Protein AF-0000000070185529 (afdb_homodimer)

Radius of gyration: 19.99 Å; Cα contacts (8 Å, |Δi|>4): 271; chains: 2; bounding box: 54×55×39 Å

Organism: NCBI:txid2841257

Structure (mmCIF, N/CA/C/O backbone):
data_AF-0000000070185529-model_v1
#
loop_
_entity.id
_entity.type
_entity.pdbx_description
1 polymer 'Putative trancriptional regulator, ArsR family'
#
loop_
_atom_site.group_PDB
_atom_site.id
_atom_site.type_symbol
_atom_site.label_atom_id
_atom_site.label_alt_id
_atom_site.label_comp_id
_atom_site.label_asym_id
_atom_site.label_entity_id
_atom_site.label_seq_id
_atom_site.pdbx_PDB_ins_code
_atom_site.Cartn_x
_atom_site.Cartn_y
_atom_site.Cartn_z
_atom_site.occupancy
_atom_site.B_iso_or_equiv
_atom_site.auth_seq_id
_atom_site.auth_comp_id
_atom_site.auth_asym_id
_atom_site.auth_atom_id
_atom_site.pdbx_PDB_model_num
ATOM 1 N N . MET A 1 1 ? -20.297 8.07 3.516 1 75 1 MET A N 1
ATOM 2 C CA . MET A 1 1 ? -19.234 7.758 2.572 1 75 1 MET A CA 1
ATOM 3 C C . MET A 1 1 ? -18.672 6.359 2.822 1 75 1 MET A C 1
ATOM 5 O O . MET A 1 1 ? -18.688 5.875 3.955 1 75 1 MET A O 1
ATOM 9 N N . ARG A 1 2 ? -18.391 5.633 1.832 1 84.94 2 ARG A N 1
ATOM 10 C CA . ARG A 1 2 ? -17.922 4.262 2.027 1 84.94 2 ARG A CA 1
ATOM 11 C C . ARG A 1 2 ? -16.516 4.238 2.604 1 84.94 2 ARG A C 1
ATOM 13 O O . ARG A 1 2 ? -15.734 5.168 2.391 1 84.94 2 ARG A O 1
ATOM 20 N N . GLU A 1 3 ? -16.266 3.287 3.309 1 91.44 3 GLU A N 1
ATOM 21 C CA . GLU A 1 3 ? -14.922 3.082 3.848 1 91.44 3 GLU A CA 1
ATOM 22 C C . GLU A 1 3 ? -13.984 2.504 2.791 1 91.44 3 GLU A C 1
ATOM 24 O O . GLU A 1 3 ? -14.391 1.648 1.998 1 91.44 3 GLU A O 1
ATOM 29 N N . PRO A 1 4 ? -12.875 3.055 2.838 1 95.12 4 PRO A N 1
ATOM 30 C CA . PRO A 1 4 ? -11.938 2.498 1.863 1 95.12 4 PRO A CA 1
ATOM 31 C C . PRO A 1 4 ? -11.664 1.014 2.09 1 95.12 4 PRO A C 1
ATOM 33 O O . PRO A 1 4 ? -11.594 0.562 3.236 1 95.12 4 PRO A O 1
ATOM 36 N N . ILE A 1 5 ? -11.555 0.277 1.011 1 96.06 5 ILE A N 1
ATOM 37 C CA . ILE A 1 5 ? -11.164 -1.126 1.069 1 96.06 5 ILE A CA 1
ATOM 38 C C . ILE A 1 5 ? -9.648 -1.229 1.249 1 96.06 5 ILE A C 1
ATOM 40 O O . ILE A 1 5 ? -8.938 -0.227 1.146 1 96.06 5 ILE A O 1
ATOM 44 N N . MET A 1 6 ? -9.172 -2.346 1.47 1 96.88 6 MET A N 1
ATOM 45 C CA . MET A 1 6 ? -7.766 -2.523 1.812 1 96.88 6 MET A CA 1
ATOM 46 C C . MET A 1 6 ? -6.867 -2.035 0.682 1 96.88 6 MET A C 1
ATOM 48 O O . MET A 1 6 ? -5.84 -1.4 0.931 1 96.88 6 MET A O 1
ATOM 52 N N . ASP A 1 7 ? -7.211 -2.316 -0.581 1 97.88 7 ASP A N 1
ATOM 53 C CA . ASP A 1 7 ? -6.422 -1.835 -1.712 1 97.88 7 ASP A CA 1
ATOM 54 C C . ASP A 1 7 ? -6.254 -0.318 -1.656 1 97.88 7 ASP A C 1
ATOM 56 O O . ASP A 1 7 ? -5.172 0.201 -1.939 1 97.88 7 ASP A O 1
ATOM 60 N N . GLU A 1 8 ? -7.293 0.323 -1.271 1 98 8 GLU A N 1
ATOM 61 C CA . GLU A 1 8 ? -7.277 1.781 -1.208 1 98 8 GLU A CA 1
ATOM 62 C C . GLU A 1 8 ? -6.438 2.273 -0.033 1 98 8 GLU A C 1
ATOM 64 O O . GLU A 1 8 ? -5.746 3.289 -0.14 1 98 8 GLU A O 1
ATOM 69 N N . CYS A 1 9 ? -6.465 1.598 1.058 1 98.31 9 CYS A N 1
ATOM 70 C CA . CYS A 1 9 ? -5.625 1.939 2.201 1 98.31 9 CYS A CA 1
ATOM 71 C C . CYS A 1 9 ? -4.148 1.835 1.844 1 98.31 9 CYS A C 1
ATOM 73 O O . CYS A 1 9 ? -3.371 2.746 2.133 1 98.31 9 CYS A O 1
ATOM 75 N N . LEU A 1 10 ? -3.871 0.727 1.209 1 98.62 10 LEU A N 1
ATOM 76 C CA . LEU A 1 10 ? -2.484 0.502 0.818 1 98.62 10 LEU A CA 1
ATOM 77 C C . LEU A 1 10 ? -2.033 1.538 -0.206 1 98.62 10 LEU A C 1
ATOM 79 O O . LEU A 1 10 ? -0.906 2.033 -0.139 1 98.62 10 LEU A O 1
ATOM 83 N N . GLN A 1 11 ? -2.9 1.913 -1.101 1 98.31 11 GLN A N 1
ATOM 84 C CA . GLN A 1 11 ? -2.592 2.939 -2.092 1 98.31 11 GLN A CA 1
ATOM 85 C C . GLN A 1 11 ? -2.307 4.281 -1.424 1 98.31 11 GLN A C 1
ATOM 87 O O . GLN A 1 11 ? -1.375 4.988 -1.813 1 98.31 11 GLN A O 1
ATOM 92 N N . LEU A 1 12 ? -3.096 4.605 -0.475 1 98.31 12 LEU A N 1
ATOM 93 C CA . LEU A 1 12 ? -2.92 5.863 0.239 1 98.31 12 LEU A CA 1
ATOM 94 C C . LEU A 1 12 ? -1.576 5.898 0.958 1 98.31 12 LEU A C 1
ATOM 96 O O . LEU A 1 12 ? -0.917 6.938 1.003 1 98.31 12 LEU A O 1
ATOM 100 N N . LEU A 1 13 ? -1.183 4.754 1.426 1 98.38 13 LEU A N 1
ATOM 101 C CA . LEU A 1 13 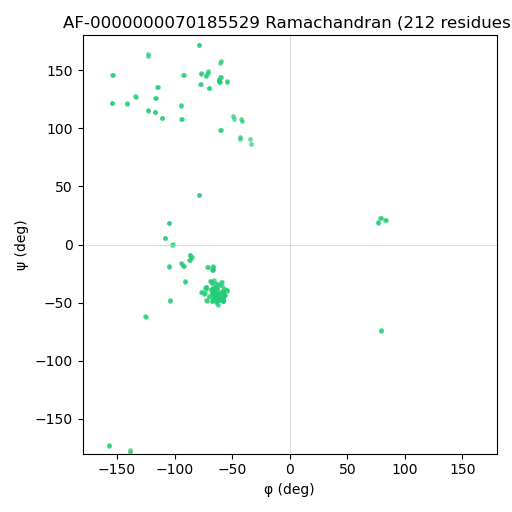? 0.017 4.688 2.254 1 98.38 13 LEU A CA 1
ATOM 102 C C . LEU A 1 13 ? 1.267 4.547 1.389 1 98.38 13 LEU A C 1
ATOM 104 O O . LEU A 1 13 ? 2.389 4.656 1.89 1 98.38 13 LEU A O 1
ATOM 108 N N . ALA A 1 14 ? 1.045 4.328 0.076 1 98.25 14 ALA A N 1
ATOM 109 C CA . ALA A 1 14 ? 2.18 4.164 -0.83 1 98.25 14 ALA A CA 1
ATOM 110 C C . ALA A 1 14 ? 2.791 5.516 -1.19 1 98.25 14 ALA A C 1
ATOM 112 O O . ALA A 1 14 ? 3.109 5.77 -2.355 1 98.25 14 ALA A O 1
ATOM 113 N N . ASP A 1 15 ? 2.916 6.352 -0.205 1 97.56 15 ASP A N 1
ATOM 114 C CA . ASP A 1 15 ? 3.521 7.68 -0.257 1 97.56 15 ASP A CA 1
ATOM 115 C C . ASP A 1 15 ? 4.047 8.094 1.114 1 97.56 15 ASP A C 1
ATOM 117 O O . ASP A 1 15 ? 3.287 8.172 2.08 1 97.56 15 ASP A O 1
ATOM 121 N N . GLY A 1 16 ? 5.309 8.367 1.125 1 95.75 16 GLY A N 1
ATOM 122 C CA . GLY A 1 16 ? 5.941 8.68 2.396 1 95.75 16 GLY A CA 1
ATOM 123 C C . GLY A 1 16 ? 5.367 9.914 3.059 1 95.75 16 GLY A C 1
ATOM 124 O O . GLY A 1 16 ? 5.188 9.945 4.277 1 95.75 16 GLY A O 1
ATOM 125 N N . ARG A 1 17 ? 5.152 10.898 2.262 1 93.69 17 ARG A N 1
ATOM 126 C CA . ARG A 1 17 ? 4.578 12.125 2.805 1 93.69 17 ARG A CA 1
ATOM 127 C C . ARG A 1 17 ? 3.18 11.875 3.357 1 93.69 17 ARG A C 1
ATOM 129 O O . ARG A 1 17 ? 2.848 12.336 4.453 1 93.69 17 ARG A O 1
ATOM 136 N N . ARG A 1 18 ? 2.408 11.172 2.684 1 97.31 18 ARG A N 1
ATOM 137 C CA . ARG A 1 18 ? 1.049 10.883 3.123 1 97.31 18 ARG A CA 1
ATOM 138 C C . ARG A 1 18 ? 1.052 10.047 4.398 1 97.31 18 ARG A C 1
ATOM 140 O O . ARG A 1 18 ? 0.193 10.227 5.266 1 97.31 18 ARG A O 1
ATOM 147 N N . ARG A 1 19 ? 1.979 9.156 4.5 1 97.31 19 ARG A N 1
ATOM 148 C CA . ARG A 1 19 ? 2.092 8.414 5.754 1 97.31 19 ARG A CA 1
ATOM 149 C C . ARG A 1 19 ? 2.307 9.359 6.93 1 97.31 19 ARG A C 1
ATOM 151 O O . ARG A 1 19 ? 1.679 9.203 7.98 1 97.31 19 ARG A O 1
ATOM 158 N N . ARG A 1 20 ? 3.164 10.305 6.734 1 96.38 20 ARG A N 1
ATOM 159 C CA . ARG A 1 20 ? 3.451 11.266 7.793 1 96.38 20 ARG A CA 1
ATOM 160 C C . ARG A 1 20 ? 2.236 12.141 8.086 1 96.38 20 ARG A C 1
ATOM 162 O O . ARG A 1 20 ? 1.962 12.461 9.242 1 96.38 20 ARG A O 1
ATOM 169 N N . VAL A 1 21 ? 1.559 12.547 7.051 1 97.56 21 VAL A N 1
ATOM 170 C CA . VAL A 1 21 ? 0.342 13.328 7.215 1 97.56 21 VAL A CA 1
ATOM 171 C C . VAL A 1 21 ? -0.671 12.555 8.055 1 97.56 21 VAL A C 1
ATOM 173 O O . VAL A 1 21 ? -1.226 13.086 9.016 1 97.56 21 VAL A O 1
ATOM 176 N N . ILE A 1 22 ? -0.885 11.312 7.711 1 98.25 22 ILE A N 1
ATOM 177 C CA . ILE A 1 22 ? -1.89 10.5 8.383 1 98.25 22 ILE A CA 1
ATOM 178 C C . ILE A 1 22 ? -1.476 10.266 9.836 1 98.25 22 ILE A C 1
ATOM 180 O O . ILE A 1 22 ? -2.309 10.336 10.742 1 98.25 22 ILE A O 1
ATOM 184 N N . ARG A 1 23 ? -0.238 10.016 10.016 1 97 23 ARG A N 1
ATOM 185 C CA . ARG A 1 23 ? 0.246 9.844 11.383 1 97 23 ARG A CA 1
ATOM 186 C C . ARG A 1 23 ? -0.01 11.094 12.219 1 97 23 ARG A C 1
ATOM 188 O O . ARG A 1 23 ? -0.452 11 13.367 1 97 23 ARG A O 1
ATOM 195 N N . SER A 1 24 ? 0.3 12.273 11.695 1 96.69 24 SER A N 1
ATOM 196 C CA . SER A 1 24 ? 0.055 13.539 12.383 1 96.69 24 SER A CA 1
ATOM 197 C C . SER A 1 24 ? -1.425 13.711 12.703 1 96.69 24 SER A C 1
ATOM 199 O O . SER A 1 24 ? -1.779 14.148 13.797 1 96.69 24 SER A O 1
ATOM 201 N N . LEU A 1 25 ? -2.279 13.367 11.766 1 97.75 25 LEU A N 1
ATOM 202 C CA . LEU A 1 25 ? -3.719 13.492 11.969 1 97.75 25 LEU A CA 1
ATOM 203 C C . LEU A 1 25 ? -4.199 12.539 13.062 1 97.75 25 LEU A C 1
ATOM 205 O O . LEU A 1 25 ? -5.074 12.898 13.852 1 97.75 25 LEU A O 1
ATOM 209 N N . GLN A 1 26 ? -3.656 11.375 13.094 1 96.38 26 GLN A N 1
ATOM 210 C CA . GLN A 1 26 ? -4.016 10.406 14.125 1 96.38 26 GLN A CA 1
ATOM 211 C C . GLN A 1 26 ? -3.738 10.961 15.516 1 96.38 26 GLN A C 1
ATOM 213 O O . GLN A 1 26 ? -4.531 10.766 16.438 1 96.38 26 GLN A O 1
ATOM 218 N N . VAL A 1 27 ? -2.662 11.617 15.633 1 94.25 27 VAL A N 1
ATOM 219 C CA . VAL A 1 27 ? -2.193 12.117 16.922 1 94.25 27 VAL A CA 1
ATOM 220 C C . VAL A 1 27 ? -3.008 13.344 17.328 1 94.25 27 VAL A C 1
ATOM 222 O O . VAL A 1 27 ? -3.463 13.445 18.469 1 94.25 27 VAL A O 1
ATOM 225 N N . GLU A 1 28 ? -3.305 14.219 16.391 1 95.38 28 GLU A N 1
ATOM 226 C CA . GLU A 1 28 ? -3.904 15.516 16.703 1 95.38 28 GLU A CA 1
ATOM 227 C C . GLU A 1 28 ? -5.426 15.438 16.672 1 95.38 28 GLU A C 1
ATOM 229 O O . GLU A 1 28 ? -6.105 16.203 17.344 1 95.38 28 GLU A O 1
ATOM 234 N N . GLY A 1 29 ? -5.984 14.602 15.82 1 95.75 29 GLY A N 1
ATOM 235 C CA . GLY A 1 29 ? -7.426 14.547 15.641 1 95.75 29 GLY A CA 1
ATOM 236 C C . GLY A 1 29 ? -7.953 15.664 14.75 1 95.75 29 GLY A C 1
ATOM 237 O O . GLY A 1 29 ? -8.258 15.438 13.578 1 95.75 29 GLY A O 1
ATOM 238 N N . GLU A 1 30 ? -7.996 16.875 15.297 1 97.12 30 GLU A N 1
ATOM 239 C CA . GLU A 1 30 ? -8.344 18.078 14.547 1 97.12 30 GLU A CA 1
ATOM 240 C C . GLU A 1 30 ? -7.152 19.031 14.453 1 97.12 30 GLU A C 1
ATOM 242 O O . GLU A 1 30 ? -6.426 19.234 15.43 1 97.12 30 GLU A O 1
ATOM 247 N N . THR A 1 31 ? -6.953 19.562 13.242 1 98.19 31 THR A N 1
ATOM 248 C CA . THR A 1 31 ? -5.812 20.438 13.023 1 98.19 31 THR A CA 1
ATOM 249 C C . THR A 1 31 ? -6.059 21.359 11.828 1 98.19 31 THR A C 1
ATOM 251 O O . THR A 1 31 ? -7.191 21.5 11.367 1 98.19 31 THR A O 1
ATOM 254 N N . THR A 1 32 ? -5.02 22.125 11.422 1 98.19 32 THR A N 1
ATOM 255 C CA . THR A 1 32 ? -5.07 22.969 10.242 1 98.19 32 THR A CA 1
ATOM 256 C C . THR A 1 32 ? -3.955 22.609 9.266 1 98.19 32 THR A C 1
ATOM 258 O O . THR A 1 32 ? -3.006 21.922 9.625 1 98.19 32 THR A O 1
ATOM 261 N N . VAL A 1 33 ? -4.09 23.062 8.055 1 98.31 33 VAL A N 1
ATOM 262 C CA . VAL A 1 33 ? -3.041 22.859 7.062 1 98.31 33 VAL A CA 1
ATOM 263 C C . VAL A 1 33 ? -1.742 23.516 7.543 1 98.31 33 VAL A C 1
ATOM 265 O O . VAL A 1 33 ? -0.658 22.953 7.352 1 98.31 33 VAL A O 1
ATOM 268 N N . GLU A 1 34 ? -1.881 24.625 8.219 1 96.81 34 GLU A N 1
ATOM 269 C CA . GLU A 1 34 ? -0.715 25.344 8.742 1 96.81 34 GLU A CA 1
ATOM 270 C C . GLU A 1 34 ? 0.023 24.484 9.781 1 96.81 34 GLU A C 1
ATOM 272 O O . GLU A 1 34 ? 1.246 24.359 9.719 1 96.81 34 GLU A O 1
ATOM 277 N N . ASP A 1 35 ? -0.754 23.984 10.688 1 96.75 35 ASP A N 1
ATOM 278 C CA . ASP A 1 35 ? -0.157 23.156 11.727 1 96.75 35 ASP A CA 1
ATOM 279 C C . ASP A 1 35 ? 0.481 21.906 11.141 1 96.75 35 ASP A C 1
ATOM 281 O O . ASP A 1 35 ? 1.562 21.484 11.562 1 96.75 35 ASP A O 1
ATOM 285 N N . LEU A 1 36 ? -0.198 21.266 10.195 1 97.12 36 LEU A N 1
ATOM 286 C CA . LEU A 1 36 ? 0.342 20.094 9.531 1 97.12 36 LEU A CA 1
ATOM 287 C C . LEU A 1 36 ? 1.636 20.422 8.797 1 97.12 36 LEU A C 1
ATOM 289 O O . LEU A 1 36 ? 2.602 19.656 8.852 1 97.12 36 LEU A O 1
ATOM 293 N N . THR A 1 37 ? 1.644 21.562 8.117 1 97.19 37 THR A N 1
ATOM 294 C CA . THR A 1 37 ? 2.83 22.016 7.391 1 97.19 37 THR A CA 1
ATOM 295 C C . THR A 1 37 ? 4.027 22.109 8.328 1 97.19 37 THR A C 1
ATOM 297 O O . THR A 1 37 ? 5.109 21.609 8.016 1 97.19 37 THR A O 1
ATOM 300 N N . MET A 1 38 ? 3.803 22.641 9.5 1 95.31 38 MET A N 1
ATOM 301 C CA . MET A 1 38 ? 4.875 22.828 10.477 1 95.31 38 MET A CA 1
ATOM 302 C C . MET A 1 38 ? 5.371 21.5 11.016 1 95.31 38 MET A C 1
ATOM 304 O O . MET A 1 38 ? 6.574 21.297 11.203 1 95.31 38 MET A O 1
ATOM 308 N N . ARG A 1 39 ? 4.496 20.656 11.211 1 94 39 ARG A N 1
ATOM 309 C CA . ARG A 1 39 ? 4.887 19.344 11.734 1 94 39 ARG A CA 1
ATOM 310 C C . ARG A 1 39 ? 5.707 18.562 10.719 1 94 39 ARG A C 1
ATOM 312 O O . ARG A 1 39 ? 6.688 17.906 11.07 1 94 39 ARG A O 1
ATOM 319 N N . LEU A 1 40 ? 5.316 18.609 9.484 1 94.38 40 LEU A N 1
ATOM 320 C CA . LEU A 1 40 ? 6.023 17.891 8.43 1 94.38 40 LEU A CA 1
ATOM 321 C C . LEU A 1 40 ? 7.398 18.516 8.18 1 94.38 40 LEU A C 1
ATOM 323 O O . LEU A 1 40 ? 8.336 17.812 7.805 1 94.38 40 LEU A O 1
ATOM 327 N N . LEU A 1 41 ? 7.48 19.844 8.398 1 93.81 41 LEU A N 1
ATOM 328 C CA . LEU A 1 41 ? 8.758 20.531 8.242 1 93.81 41 LEU A CA 1
ATOM 329 C C . LEU A 1 41 ? 9.758 20.062 9.289 1 93.81 41 LEU A C 1
ATOM 331 O O . LEU A 1 41 ? 10.961 19.969 9 1 93.81 41 LEU A O 1
ATOM 335 N N . ALA A 1 42 ? 9.242 19.688 10.453 1 87.06 42 ALA A N 1
ATOM 336 C CA . ALA A 1 42 ? 10.117 19.219 11.523 1 87.06 42 ALA A CA 1
ATOM 337 C C . ALA A 1 42 ? 10.789 17.906 11.156 1 87.06 42 ALA A C 1
ATOM 339 O O . ALA A 1 42 ? 11.898 17.609 11.602 1 87.06 42 ALA A O 1
ATOM 340 N N . ASP A 1 43 ? 10.211 17.203 10.156 1 76.88 43 ASP A N 1
ATOM 341 C CA . ASP A 1 43 ? 10.68 15.883 9.75 1 76.88 43 ASP A CA 1
ATOM 342 C C . ASP A 1 43 ? 11.367 15.945 8.391 1 76.88 43 ASP A C 1
ATOM 344 O O . ASP A 1 43 ? 11.719 14.906 7.816 1 76.88 43 ASP A O 1
ATOM 348 N N . GLY A 1 44 ? 11.531 17.156 7.879 1 74.75 44 GLY A N 1
ATOM 349 C CA . GLY A 1 44 ? 12.016 17.281 6.512 1 74.75 44 GLY A CA 1
ATOM 350 C C . GLY A 1 44 ? 13.047 18.391 6.344 1 74.75 44 GLY A C 1
ATOM 351 O O . GLY A 1 44 ? 13.555 18.922 7.328 1 74.75 44 GLY A O 1
ATOM 352 N N . PRO A 1 45 ? 13.414 18.469 5.066 1 75.69 45 PRO A N 1
ATOM 353 C CA . PRO A 1 45 ? 14.406 19.516 4.773 1 75.69 45 PRO A CA 1
ATOM 354 C C . PRO A 1 45 ? 13.914 20.906 5.129 1 75.69 45 PRO A C 1
ATOM 356 O O . PRO A 1 45 ? 12.719 21.203 5.023 1 75.69 45 PRO A O 1
ATOM 359 N N . GLU A 1 46 ? 14.914 21.703 5.305 1 79.69 46 GLU A N 1
ATOM 360 C CA . GLU A 1 46 ? 14.625 23.109 5.57 1 79.69 46 GLU A CA 1
ATOM 361 C C . GLU A 1 46 ? 14.133 23.812 4.312 1 79.69 46 GLU A C 1
ATOM 363 O O . GLU A 1 46 ? 14.375 23.359 3.195 1 79.69 46 GLU A O 1
ATOM 368 N N . ASN A 1 47 ? 13.25 24.75 4.449 1 85.88 47 ASN A N 1
ATOM 369 C CA . ASN A 1 47 ? 12.805 25.656 3.398 1 85.88 47 ASN A CA 1
ATOM 370 C C . ASN A 1 47 ? 11.805 24.984 2.461 1 85.88 47 ASN A C 1
ATOM 372 O O . ASN A 1 47 ? 11.766 25.297 1.269 1 85.88 47 ASN A O 1
ATOM 376 N N . SER A 1 48 ? 11.172 23.969 2.936 1 91.88 48 SER A N 1
ATOM 377 C CA . SER A 1 48 ? 10.18 23.297 2.107 1 91.88 48 SER A CA 1
ATOM 378 C C . SER A 1 48 ? 8.766 23.641 2.547 1 91.88 48 SER A C 1
ATOM 380 O O . SER A 1 48 ? 7.805 22.953 2.164 1 91.88 48 SER A O 1
ATOM 382 N N . ARG A 1 49 ? 8.609 24.672 3.268 1 94.94 49 ARG A N 1
ATOM 383 C CA . ARG A 1 49 ? 7.328 25 3.873 1 94.94 49 ARG A CA 1
ATOM 384 C C . ARG A 1 49 ? 6.27 25.266 2.805 1 94.94 49 ARG A C 1
ATOM 386 O O . ARG A 1 49 ? 5.176 24.688 2.859 1 94.94 49 ARG A O 1
ATOM 393 N N . GLU A 1 50 ? 6.555 26.094 1.862 1 95.81 50 GLU A N 1
ATOM 394 C CA . GLU A 1 50 ? 5.586 26.453 0.827 1 95.81 50 GLU A CA 1
ATOM 395 C C . GLU A 1 50 ? 5.188 25.234 0.005 1 95.81 50 GLU A C 1
ATOM 397 O O . GLU A 1 50 ? 4.012 25.047 -0.312 1 95.81 50 GLU A O 1
ATOM 402 N N . LYS A 1 51 ? 6.18 24.516 -0.349 1 96.56 51 LYS A N 1
ATOM 403 C CA . LYS A 1 51 ? 5.91 23.312 -1.128 1 96.56 51 LYS A CA 1
ATOM 404 C C . LYS A 1 51 ? 5.02 22.344 -0.355 1 96.56 51 LYS A C 1
ATOM 406 O O . LYS A 1 51 ? 4.031 21.844 -0.892 1 96.56 51 LYS A O 1
ATOM 411 N N . ILE A 1 52 ? 5.359 22.094 0.898 1 96.88 52 ILE A N 1
ATOM 412 C CA . ILE A 1 52 ? 4.586 21.188 1.748 1 96.88 52 ILE A CA 1
ATOM 413 C C . ILE A 1 52 ? 3.146 21.688 1.854 1 96.88 52 ILE A C 1
ATOM 415 O O . ILE A 1 52 ? 2.201 20.906 1.669 1 96.88 52 ILE A O 1
ATOM 419 N N . HIS A 1 53 ? 3.039 22.969 2.10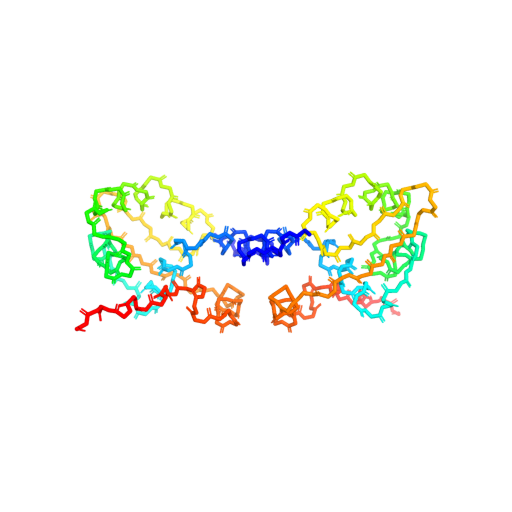7 1 97.5 53 HIS A N 1
ATOM 420 C CA . HIS A 1 53 ? 1.717 23.578 2.24 1 97.5 53 HIS A CA 1
ATOM 421 C C . HIS A 1 53 ? 0.89 23.375 0.975 1 97.5 53 HIS A C 1
ATOM 423 O O . HIS A 1 53 ? -0.269 22.953 1.046 1 97.5 53 HIS A O 1
ATOM 429 N N . THR A 1 54 ? 1.441 23.641 -0.11 1 97.88 54 THR A N 1
ATOM 430 C CA . THR A 1 54 ? 0.768 23.547 -1.4 1 97.88 54 THR A CA 1
ATOM 431 C C . THR A 1 54 ? 0.377 22.109 -1.701 1 97.88 54 THR A C 1
ATOM 433 O O . THR A 1 54 ? -0.743 21.844 -2.141 1 97.88 54 THR A O 1
ATOM 436 N N . GLU A 1 55 ? 1.264 21.156 -1.485 1 97.5 55 GLU A N 1
ATOM 437 C CA . GLU A 1 55 ? 0.967 19.75 -1.75 1 97.5 55 GLU A CA 1
ATOM 438 C C . GLU A 1 55 ? -0.132 19.234 -0.826 1 97.5 55 GLU A C 1
ATOM 440 O O . GLU A 1 55 ? -0.98 18.453 -1.242 1 97.5 55 GLU A O 1
ATOM 445 N N . LEU A 1 56 ? -0.07 19.719 0.44 1 98.12 56 LEU A N 1
ATOM 446 C CA . LEU A 1 56 ? -1.137 19.344 1.362 1 98.12 56 LEU A CA 1
ATOM 447 C C . LEU A 1 56 ? -2.496 19.797 0.829 1 98.12 56 LEU A C 1
ATOM 449 O O . LEU A 1 56 ? -3.438 19 0.78 1 98.12 56 LEU A O 1
ATOM 453 N N . HIS A 1 57 ? -2.541 21.016 0.344 1 97.31 57 HIS A N 1
ATOM 454 C CA . HIS A 1 57 ? -3.787 21.641 -0.073 1 97.31 57 HIS A CA 1
ATOM 455 C C . HIS A 1 57 ? -4.293 21.062 -1.385 1 97.31 57 HIS A C 1
ATOM 457 O O . HIS A 1 57 ? -5.492 20.812 -1.539 1 97.31 57 HIS A O 1
ATOM 463 N N . HIS A 1 58 ? -3.479 20.766 -2.256 1 96.5 58 HIS A N 1
ATOM 464 C CA . HIS A 1 58 ? -3.914 20.453 -3.611 1 96.5 58 HIS A CA 1
ATOM 465 C C . HIS A 1 58 ? -3.852 18.953 -3.877 1 96.5 58 HIS A C 1
ATOM 467 O O . HIS A 1 58 ? -4.566 18.438 -4.742 1 96.5 58 HIS A O 1
ATOM 473 N N . THR A 1 59 ? -3.107 18.234 -3.111 1 97.56 59 THR A N 1
ATOM 474 C CA . THR A 1 59 ? -2.912 16.828 -3.439 1 97.56 59 THR A CA 1
ATOM 475 C C . THR A 1 59 ? -3.303 15.938 -2.262 1 97.56 59 THR A C 1
ATOM 477 O O . THR A 1 59 ? -4.258 15.164 -2.352 1 97.56 59 THR A O 1
ATOM 480 N N . HIS A 1 60 ? -2.66 16.047 -1.146 1 98.38 60 HIS A N 1
ATOM 481 C CA . HIS A 1 60 ? -2.748 15.047 -0.094 1 98.38 60 HIS A CA 1
ATOM 482 C C . HIS A 1 60 ? -4.105 15.094 0.598 1 98.38 60 HIS A C 1
ATOM 484 O O . HIS A 1 60 ? -4.762 14.055 0.752 1 98.38 60 HIS A O 1
ATOM 490 N N . LEU A 1 61 ? -4.504 16.266 0.959 1 98.56 61 LEU A N 1
ATOM 491 C CA . LEU A 1 61 ? -5.707 16.328 1.782 1 98.56 61 LEU A CA 1
ATOM 492 C C . LEU A 1 61 ? -6.953 16.047 0.95 1 98.56 61 LEU A C 1
ATOM 494 O O . LEU A 1 61 ? -7.855 15.336 1.4 1 98.56 61 LEU A O 1
ATOM 498 N N . PRO A 1 62 ? -7.082 16.594 -0.323 1 97.81 62 PRO A N 1
ATOM 499 C CA . PRO A 1 62 ? -8.211 16.172 -1.158 1 97.81 62 PRO A CA 1
ATOM 500 C C . PRO A 1 62 ? -8.273 14.664 -1.357 1 97.81 62 PRO A C 1
ATOM 502 O O . PRO A 1 62 ? -9.359 14.078 -1.322 1 97.81 62 PRO A O 1
ATOM 505 N N . LYS A 1 63 ? -7.18 14 -1.518 1 97.75 63 LYS A N 1
ATOM 506 C CA . LYS A 1 63 ? -7.148 12.555 -1.69 1 97.75 63 LYS A CA 1
ATOM 507 C C . LYS A 1 63 ? -7.609 11.836 -0.423 1 97.75 63 LYS A C 1
ATOM 509 O O . LYS A 1 63 ? -8.414 10.906 -0.486 1 97.75 63 LYS A O 1
ATOM 514 N N . LEU A 1 64 ? -7.148 12.258 0.708 1 97.94 64 LEU A N 1
ATOM 515 C CA . LEU A 1 64 ? -7.555 11.656 1.974 1 97.94 64 LEU A CA 1
ATOM 516 C C . LEU A 1 64 ? -9.047 11.844 2.209 1 97.94 64 LEU A C 1
ATOM 518 O O . LEU A 1 64 ? -9.719 10.945 2.713 1 97.94 64 LEU A O 1
ATOM 522 N N . GLN A 1 65 ? -9.508 13 1.836 1 97.38 65 GLN A N 1
ATOM 523 C CA . GLN A 1 65 ? -10.93 13.273 1.968 1 97.38 65 GLN A CA 1
ATOM 524 C C . GLN A 1 65 ? -11.75 12.383 1.04 1 97.38 65 GLN A C 1
ATOM 526 O O . GLN A 1 65 ? -12.805 11.875 1.43 1 97.38 65 GLN A O 1
ATOM 531 N N . SER A 1 66 ? -11.289 12.156 -0.153 1 96.88 66 SER A N 1
ATOM 532 C CA . SER A 1 66 ? -12.039 11.375 -1.133 1 96.88 66 SER A CA 1
ATOM 533 C C . SER A 1 66 ? -12.164 9.922 -0.704 1 96.88 66 SER A C 1
ATOM 535 O O . SER A 1 66 ? -13.102 9.227 -1.102 1 96.88 66 SER A O 1
ATOM 537 N N . TYR A 1 67 ? -11.273 9.516 0.154 1 96.5 67 TYR A N 1
ATOM 538 C CA . TYR A 1 67 ? -11.305 8.141 0.628 1 96.5 67 TYR A CA 1
ATOM 539 C C . TYR A 1 67 ? -11.914 8.055 2.023 1 96.5 67 TYR A C 1
ATOM 541 O O . TYR A 1 67 ? -11.945 6.984 2.633 1 96.5 67 TYR A O 1
ATOM 549 N N . GLY A 1 68 ? -12.281 9.188 2.521 1 96.12 68 GLY A N 1
ATOM 550 C CA . GLY A 1 68 ? -12.977 9.211 3.799 1 96.12 68 GLY A CA 1
ATOM 551 C C . GLY A 1 68 ? -12.039 9.156 4.992 1 96.12 68 GLY A C 1
ATOM 552 O O . GLY A 1 68 ? -12.453 8.781 6.094 1 96.12 68 GLY A O 1
ATOM 553 N N . ILE A 1 69 ? -10.812 9.516 4.812 1 97.56 69 ILE A N 1
ATOM 554 C CA . ILE A 1 69 ? -9.812 9.43 5.871 1 97.56 69 ILE A CA 1
ATOM 555 C C . ILE A 1 69 ? -9.719 10.766 6.602 1 97.56 69 ILE A C 1
ATOM 557 O O . ILE A 1 69 ? -9.195 10.836 7.719 1 97.56 69 ILE A O 1
ATOM 561 N N . ALA A 1 70 ? -10.25 11.852 5.996 1 97.75 70 ALA A N 1
ATOM 562 C CA . ALA A 1 70 ? -10.242 13.172 6.609 1 97.75 70 ALA A CA 1
ATOM 563 C C . ALA A 1 70 ? -11.398 14.023 6.09 1 97.75 70 ALA A C 1
ATOM 565 O O . ALA A 1 70 ? -11.852 13.836 4.957 1 97.75 70 ALA A O 1
ATOM 566 N N . GLU A 1 71 ? -11.867 14.781 6.891 1 98.06 71 GLU A N 1
ATOM 567 C CA . GLU A 1 71 ? -12.695 15.914 6.48 1 98.06 71 GLU A CA 1
ATOM 568 C C . GLU A 1 71 ? -11.859 17.188 6.348 1 98.06 71 GLU A C 1
ATOM 570 O O . GLU A 1 71 ? -11.227 17.625 7.312 1 98.06 71 GLU A O 1
ATOM 575 N N . TYR A 1 72 ? -11.828 17.734 5.164 1 98.56 72 TYR A N 1
ATOM 576 C CA . TYR A 1 72 ? -10.977 18.875 4.84 1 98.56 72 TYR A CA 1
ATOM 577 C C . TYR A 1 72 ? -11.812 20.031 4.32 1 98.56 72 TYR A C 1
ATOM 579 O O . TYR A 1 72 ? -12.477 19.922 3.289 1 98.56 72 TYR A O 1
ATOM 587 N N . ASP A 1 73 ? -11.812 21.062 5.039 1 98.06 73 ASP A N 1
ATOM 588 C CA . ASP A 1 73 ? -12.43 22.312 4.59 1 98.06 73 ASP A CA 1
ATOM 589 C C . ASP A 1 73 ? -11.391 23.234 3.934 1 98.06 73 ASP A C 1
ATOM 591 O O . ASP A 1 73 ? -10.586 23.859 4.621 1 98.06 73 ASP A O 1
ATOM 595 N N . ARG A 1 74 ? -11.477 23.359 2.709 1 95.62 74 ARG A N 1
ATOM 596 C CA . ARG A 1 74 ? -10.484 24.094 1.938 1 95.62 74 ARG A CA 1
ATOM 597 C C . ARG A 1 74 ? -10.523 25.578 2.27 1 95.62 74 ARG A C 1
ATOM 599 O O . ARG A 1 74 ? -9.492 26.266 2.221 1 95.62 74 ARG A O 1
ATOM 606 N N . ASP A 1 75 ? -11.703 26.062 2.564 1 96.5 75 ASP A N 1
ATOM 607 C CA . ASP A 1 75 ? -11.867 27.484 2.826 1 96.5 75 ASP A CA 1
ATOM 608 C C . ASP A 1 75 ? -11.219 27.875 4.152 1 96.5 75 ASP A C 1
ATOM 610 O O . ASP A 1 75 ? -10.492 28.875 4.227 1 96.5 75 ASP A O 1
ATOM 614 N N . SER A 1 76 ? -11.453 27.078 5.184 1 96.75 76 SER A N 1
ATOM 615 C CA . SER A 1 76 ? -10.922 27.406 6.504 1 96.75 76 SER A CA 1
ATOM 616 C C . SER A 1 76 ? -9.555 26.766 6.727 1 96.75 76 SER A C 1
ATOM 618 O O . SER A 1 76 ? -8.844 27.125 7.664 1 96.75 76 SER A O 1
ATOM 620 N N . GLY A 1 77 ? -9.266 25.75 5.91 1 97.56 77 GLY A N 1
ATOM 621 C CA . GLY A 1 77 ? -8.016 25.031 6.066 1 97.56 77 GLY A CA 1
ATOM 622 C C . GLY A 1 77 ? -8.016 24.062 7.238 1 97.56 77 GLY A C 1
ATOM 623 O O . GLY A 1 77 ? -6.965 23.734 7.781 1 97.56 77 GLY A O 1
ATOM 624 N N . THR A 1 78 ? -9.156 23.719 7.688 1 98.44 78 THR A N 1
ATOM 625 C CA . THR A 1 78 ? -9.258 22.812 8.828 1 98.44 78 THR A CA 1
ATOM 626 C C . THR A 1 78 ? -9.359 21.359 8.367 1 98.44 78 THR A C 1
ATOM 628 O O . THR A 1 78 ? -9.977 21.078 7.336 1 98.44 78 THR A O 1
ATOM 631 N N . VAL A 1 79 ? -8.789 20.5 9.156 1 98.62 79 VAL A N 1
ATOM 632 C CA . VAL A 1 79 ? -8.734 19.078 8.844 1 98.62 79 VAL A CA 1
ATOM 633 C C . VAL A 1 79 ? -9.133 18.266 10.078 1 98.62 79 VAL A C 1
ATOM 635 O O . VAL A 1 79 ? -8.633 18.516 11.18 1 98.62 79 VAL A O 1
ATOM 638 N N . GLN A 1 80 ? -10.055 17.422 9.898 1 98.62 80 GLN A N 1
ATOM 639 C CA . GLN A 1 80 ? -10.461 16.5 10.953 1 98.62 80 GLN A CA 1
ATOM 640 C C . GLN A 1 80 ? -10.188 15.047 10.547 1 98.62 80 GLN A C 1
ATOM 642 O O . GLN A 1 80 ? -10.648 14.594 9.492 1 98.62 80 GLN A O 1
ATOM 647 N N . TYR A 1 81 ? -9.469 14.398 11.43 1 98.38 81 TYR A N 1
ATOM 648 C CA . TYR A 1 81 ? -9.148 13 11.148 1 98.38 81 TYR A CA 1
ATOM 649 C C . TYR A 1 81 ? -10.391 12.125 11.266 1 98.38 81 TYR A C 1
ATOM 651 O O . TYR A 1 81 ? -11.188 12.289 12.188 1 98.38 81 TYR A O 1
ATOM 659 N N . GLN A 1 82 ? -10.578 11.281 10.344 1 97.69 82 GLN A N 1
ATOM 660 C CA . GLN A 1 82 ? -11.57 10.219 10.398 1 97.69 82 GLN A CA 1
ATOM 661 C C . GLN A 1 82 ? -10.914 8.852 10.523 1 97.69 82 GLN A C 1
ATOM 663 O O . GLN A 1 82 ? -10.367 8.328 9.547 1 97.69 82 GLN A O 1
ATOM 668 N N . SER A 1 83 ? -11.055 8.289 11.688 1 95.5 83 SER A N 1
ATOM 669 C CA . SER A 1 83 ? -10.375 7.039 11.992 1 95.5 83 SER A CA 1
ATOM 670 C C . SER A 1 83 ? -10.836 5.918 11.062 1 95.5 83 SER A C 1
ATOM 672 O O . SER A 1 83 ? -12.023 5.816 10.75 1 95.5 83 SER A O 1
ATOM 674 N N . HIS A 1 84 ? -9.867 5.113 10.695 1 95 84 HIS A N 1
ATOM 675 C CA . HIS A 1 84 ? -10.102 3.936 9.867 1 95 84 HIS A CA 1
ATOM 676 C C . HIS A 1 84 ? -9.242 2.762 10.312 1 95 84 HIS A C 1
ATOM 678 O O . HIS A 1 84 ? -8.023 2.773 10.125 1 95 84 HIS A O 1
ATOM 684 N N . ASP A 1 85 ? -9.883 1.677 10.68 1 94.88 85 ASP A N 1
ATOM 685 C CA . ASP A 1 85 ? -9.195 0.569 11.336 1 94.88 85 ASP A CA 1
ATOM 686 C C . ASP A 1 85 ? -8.188 -0.086 10.383 1 94.88 85 ASP A C 1
ATOM 688 O O . ASP A 1 85 ? -7.047 -0.348 10.766 1 94.88 85 ASP A O 1
ATOM 692 N N . GLY A 1 86 ? -8.57 -0.366 9.164 1 95.38 86 GLY A N 1
ATOM 693 C CA . GLY A 1 86 ? -7.703 -1.014 8.188 1 95.38 86 GLY A CA 1
ATOM 694 C C . GLY A 1 86 ? -6.461 -0.204 7.863 1 95.38 86 GLY A C 1
ATOM 695 O O . GLY A 1 86 ? -5.355 -0.745 7.82 1 95.38 86 GLY A O 1
ATOM 696 N N . LEU A 1 87 ? -6.688 1.051 7.684 1 97.75 87 LEU A N 1
ATOM 697 C CA . LEU A 1 87 ? -5.574 1.944 7.387 1 97.75 87 LEU A CA 1
ATOM 698 C C . LEU A 1 87 ? -4.613 2.025 8.57 1 97.75 87 LEU A C 1
ATOM 700 O O . LEU A 1 87 ? -3.395 1.932 8.391 1 97.75 87 LEU A O 1
ATOM 704 N N . GLU A 1 88 ? -5.152 2.129 9.719 1 97.31 88 GLU A N 1
ATOM 705 C CA . GLU A 1 88 ? -4.328 2.248 10.922 1 97.31 88 GLU A CA 1
ATOM 706 C C . GLU A 1 88 ? -3.549 0.963 11.188 1 97.31 88 GLU A C 1
ATOM 708 O O . GLU A 1 88 ? -2.402 1.008 11.633 1 97.31 88 GLU A O 1
ATOM 713 N N . GLN A 1 89 ? -4.172 -0.1 10.93 1 96.56 89 GLN A N 1
ATOM 714 C CA . GLN A 1 89 ? -3.502 -1.384 11.109 1 96.56 89 GLN A CA 1
ATOM 715 C C . GLN A 1 89 ? -2.24 -1.468 10.25 1 96.56 89 GLN A C 1
ATOM 717 O O . GLN A 1 89 ? -1.187 -1.891 10.734 1 96.56 89 GLN A O 1
ATOM 722 N N . VAL A 1 90 ? -2.381 -1.091 9.016 1 97.75 90 VAL A N 1
ATOM 723 C CA . VAL A 1 90 ? -1.233 -1.136 8.117 1 97.75 90 VAL A CA 1
ATOM 724 C C . VAL A 1 90 ? -0.195 -0.104 8.547 1 97.75 90 VAL A C 1
ATOM 726 O O . VAL A 1 90 ? 0.981 -0.432 8.719 1 97.75 90 VAL A O 1
ATOM 729 N N . LEU A 1 91 ? -0.599 1.11 8.797 1 98.06 91 LEU A N 1
ATOM 730 C CA . LEU A 1 91 ? 0.301 2.197 9.164 1 98.06 91 LEU A CA 1
ATOM 731 C C . LEU A 1 91 ? 1.088 1.849 10.422 1 98.06 91 LEU A C 1
ATOM 733 O O . LEU A 1 91 ? 2.297 2.082 10.484 1 98.06 91 LEU A O 1
ATOM 737 N N . ASP A 1 92 ? 0.441 1.249 11.367 1 96.81 92 ASP A N 1
ATOM 738 C CA . ASP A 1 92 ? 1.056 0.926 12.656 1 96.81 92 ASP A CA 1
ATOM 739 C C . ASP A 1 92 ? 2.066 -0.21 12.508 1 96.81 92 ASP A C 1
ATOM 741 O O . ASP A 1 92 ? 2.9 -0.421 13.391 1 96.81 92 ASP A O 1
ATOM 745 N N . SER A 1 93 ? 1.936 -0.946 11.43 1 96.88 93 SER A N 1
ATOM 746 C CA . SER A 1 93 ? 2.838 -2.076 11.234 1 96.88 93 SER A CA 1
ATOM 747 C C . SER A 1 93 ? 4.125 -1.642 10.547 1 96.88 93 SE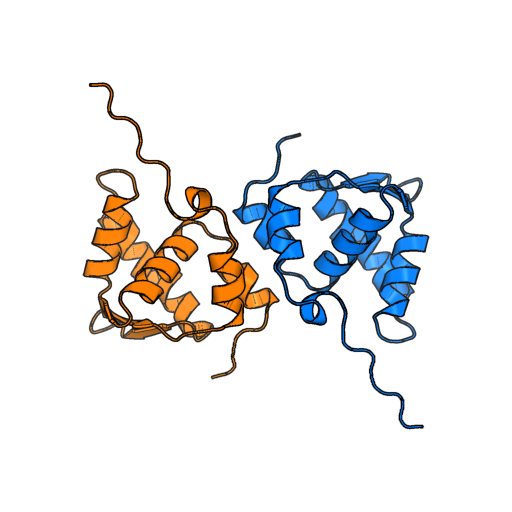R A C 1
ATOM 749 O O . SER A 1 93 ? 5.102 -2.393 10.508 1 96.88 93 SER A O 1
ATOM 751 N N . LEU A 1 94 ? 4.156 -0.477 10 1 97.56 94 LEU A N 1
ATOM 752 C CA . LEU A 1 94 ? 5.309 -0.013 9.234 1 97.56 94 LEU A CA 1
ATOM 753 C C . LEU A 1 94 ? 6.441 0.414 10.164 1 97.56 94 LEU A C 1
ATOM 755 O O . LEU A 1 94 ? 6.195 0.929 11.258 1 97.56 94 LEU A O 1
ATOM 759 N N . PRO A 1 95 ? 7.652 0.203 9.695 1 95.5 95 PRO A N 1
ATOM 760 C CA . PRO A 1 95 ? 8.781 0.698 10.484 1 95.5 95 PRO A CA 1
ATOM 761 C C . PRO A 1 95 ? 8.75 2.213 10.672 1 95.5 95 PRO A C 1
ATOM 763 O O . PRO A 1 95 ? 8.398 2.947 9.75 1 95.5 95 PRO A O 1
ATOM 766 N N . GLU A 1 96 ? 9.164 2.633 11.805 1 93.25 96 GLU A N 1
ATOM 767 C CA . GLU A 1 96 ? 9.148 4.051 12.141 1 93.25 96 GLU A CA 1
ATOM 768 C C . GLU A 1 96 ? 9.977 4.867 11.156 1 93.25 96 GLU A C 1
ATOM 770 O O . GLU A 1 96 ? 9.609 5.992 10.812 1 93.25 96 GLU A O 1
ATOM 775 N N . GLN A 1 97 ? 11.023 4.281 10.641 1 92.94 97 GLN A N 1
ATOM 776 C CA . GLN A 1 97 ? 11.93 4.98 9.742 1 92.94 97 GLN A CA 1
ATOM 777 C C . GLN A 1 97 ? 11.25 5.316 8.422 1 92.94 97 GLN A C 1
ATOM 779 O O . GLN A 1 97 ? 11.727 6.168 7.668 1 92.94 97 GLN A O 1
ATOM 784 N N . THR A 1 98 ? 10.125 4.504 8.172 1 94.56 98 THR A N 1
ATOM 785 C CA . THR A 1 98 ? 9.422 4.75 6.918 1 94.56 98 THR A CA 1
ATOM 786 C C . THR A 1 98 ? 8.398 5.871 7.082 1 94.56 98 THR A C 1
ATOM 788 O O . THR A 1 98 ? 7.836 6.355 6.102 1 94.56 98 THR A O 1
ATOM 791 N N . ILE A 1 99 ? 8.164 6.238 8.281 1 93.69 99 ILE A N 1
ATOM 792 C CA . ILE A 1 99 ? 7.207 7.289 8.594 1 93.69 99 ILE A CA 1
ATOM 793 C C . ILE A 1 99 ? 7.945 8.578 8.945 1 93.69 99 ILE A 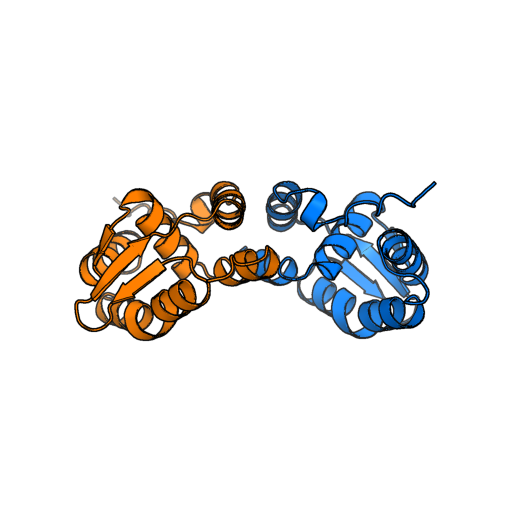C 1
ATOM 795 O O . ILE A 1 99 ? 7.648 9.641 8.398 1 93.69 99 ILE A O 1
ATOM 799 N N . VAL A 1 100 ? 8.898 8.406 9.805 1 87.25 100 VAL A N 1
ATOM 800 C CA . VAL A 1 100 ? 9.688 9.539 10.258 1 87.25 100 VAL A CA 1
ATOM 801 C C . VAL A 1 100 ? 11.148 9.352 9.844 1 87.25 100 VAL A C 1
ATOM 803 O O . VAL A 1 100 ? 11.82 8.445 10.328 1 87.25 100 VAL A O 1
ATOM 806 N N . PRO A 1 101 ? 11.594 10.18 8.992 1 79.88 101 PRO A N 1
ATOM 807 C CA . PRO A 1 101 ? 13.008 10.039 8.625 1 79.88 101 PRO A CA 1
ATOM 808 C C . PRO A 1 101 ? 13.953 10.211 9.812 1 79.88 101 PRO A C 1
ATOM 810 O O . PRO A 1 101 ? 13.648 10.977 10.734 1 79.88 101 PRO A O 1
ATOM 813 N N . PRO A 1 102 ? 14.953 9.312 9.734 1 75.06 102 PRO A N 1
ATOM 814 C CA . PRO A 1 102 ? 15.883 9.406 10.867 1 75.06 102 PRO A CA 1
ATOM 815 C C . PRO A 1 102 ? 16.453 10.812 11.055 1 75.06 102 PRO A C 1
ATOM 817 O O . PRO A 1 102 ? 16.594 11.555 10.086 1 75.06 102 PRO A O 1
ATOM 820 N N . ALA A 1 103 ? 16.531 11.164 12.367 1 71 103 ALA A N 1
ATOM 821 C CA . ALA A 1 103 ? 17.094 12.469 12.688 1 71 103 ALA A CA 1
ATOM 822 C C . ALA A 1 103 ? 18.531 12.578 12.164 1 71 103 ALA A C 1
ATOM 824 O O . ALA A 1 103 ? 19.281 11.602 12.164 1 71 103 ALA A O 1
ATOM 825 N N . THR A 1 104 ? 18.797 13.141 11.117 1 61.53 104 THR A N 1
ATOM 826 C CA . THR A 1 104 ? 20.172 13.336 10.68 1 61.53 104 THR A CA 1
ATOM 827 C C . THR A 1 104 ? 21.062 13.766 11.852 1 61.53 104 THR A C 1
ATOM 829 O O . THR A 1 104 ? 20.688 14.641 12.625 1 61.53 104 THR A O 1
ATOM 832 N N . ALA A 1 105 ? 21.969 12.875 12.375 1 57.41 105 ALA A N 1
ATOM 833 C CA . ALA A 1 105 ? 22.984 13.258 13.344 1 57.41 105 ALA A CA 1
ATOM 834 C C . ALA A 1 105 ? 23.641 14.578 12.953 1 57.41 105 ALA A C 1
ATOM 836 O O . ALA A 1 105 ? 24.172 14.719 11.852 1 57.41 105 ALA A O 1
ATOM 837 N N . GLY A 1 106 ? 23.219 15.656 13.336 1 41.28 106 GLY A N 1
ATOM 838 C CA . GLY A 1 106 ? 24.047 16.844 13.203 1 41.28 106 GLY A CA 1
ATOM 839 C C . GLY A 1 106 ? 25.453 16.641 13.727 1 41.28 106 GLY A C 1
ATOM 840 O O . GLY A 1 106 ? 25.672 15.969 14.734 1 41.28 106 GLY A O 1
ATOM 841 N N . ASN A 1 107 ? 26.531 16.609 12.766 1 42.59 107 ASN A N 1
ATOM 842 C CA . ASN A 1 107 ? 27.922 16.812 13.156 1 42.59 107 ASN A CA 1
ATOM 843 C C . ASN A 1 107 ? 28.047 17.812 14.297 1 42.59 107 ASN A C 1
ATOM 845 O O . ASN A 1 107 ? 27.641 18.984 14.148 1 42.59 107 ASN A O 1
ATOM 849 N N . LYS A 1 108 ? 28.031 17.484 15.57 1 31.77 108 LYS A N 1
ATOM 850 C CA . LYS A 1 108 ? 28.703 18.297 16.578 1 31.77 108 LYS A CA 1
ATOM 851 C C . LYS A 1 108 ? 30.188 18.453 16.266 1 31.77 108 LYS A C 1
ATOM 853 O O . LYS A 1 108 ? 30.844 17.484 15.891 1 31.77 108 LYS A O 1
ATOM 858 N N . MET B 1 1 ? 20.078 -6.09 -8.453 1 74.88 1 MET B N 1
ATOM 859 C CA . MET B 1 1 ? 18.859 -5.285 -8.586 1 74.88 1 MET B CA 1
ATOM 860 C C . MET B 1 1 ? 18.516 -4.613 -7.266 1 74.88 1 MET B C 1
ATOM 862 O O . MET B 1 1 ? 18.812 -5.141 -6.195 1 74.88 1 MET B O 1
ATOM 866 N N . ARG B 1 2 ? 18.094 -3.416 -7.281 1 85.38 2 ARG B N 1
ATOM 867 C CA . ARG B 1 2 ? 17.812 -2.707 -6.035 1 85.38 2 ARG B CA 1
ATOM 868 C C . ARG B 1 2 ? 16.562 -3.268 -5.352 1 85.38 2 ARG B C 1
ATOM 870 O O . ARG B 1 2 ? 15.672 -3.795 -6.012 1 85.38 2 ARG B O 1
ATOM 877 N N . GLU B 1 3 ? 16.578 -3.219 -4.148 1 91.69 3 GLU B N 1
ATOM 878 C CA . GLU B 1 3 ? 15.422 -3.629 -3.367 1 91.69 3 GLU B CA 1
ATOM 879 C C . GLU B 1 3 ? 14.336 -2.553 -3.385 1 91.69 3 GLU B C 1
ATOM 881 O O . GLU B 1 3 ? 14.641 -1.359 -3.311 1 91.69 3 GLU B O 1
ATOM 886 N N . PRO B 1 4 ? 13.227 -3.072 -3.523 1 95.44 4 PRO B N 1
ATOM 887 C CA . PRO B 1 4 ? 12.156 -2.072 -3.508 1 95.44 4 PRO B CA 1
ATOM 888 C C . PRO B 1 4 ? 12.086 -1.304 -2.191 1 95.44 4 PRO B C 1
ATOM 890 O O . PRO B 1 4 ? 12.32 -1.878 -1.124 1 95.44 4 PRO B O 1
ATOM 893 N N . ILE B 1 5 ? 11.812 -0.025 -2.281 1 96.19 5 ILE B N 1
ATOM 894 C CA . ILE B 1 5 ? 11.578 0.806 -1.105 1 96.19 5 ILE B CA 1
ATOM 895 C C . ILE B 1 5 ? 10.156 0.585 -0.592 1 96.19 5 ILE B C 1
ATOM 897 O O . ILE B 1 5 ? 9.344 -0.063 -1.255 1 96.19 5 ILE B O 1
ATOM 901 N N . MET B 1 6 ? 9.859 1.096 0.493 1 96.94 6 MET B N 1
ATOM 902 C CA . MET B 1 6 ? 8.586 0.812 1.147 1 96.94 6 MET B CA 1
ATOM 903 C C . MET B 1 6 ? 7.418 1.249 0.272 1 96.94 6 MET B C 1
ATOM 905 O O . MET B 1 6 ? 6.414 0.541 0.171 1 96.94 6 MET B O 1
ATOM 909 N N . ASP B 1 7 ? 7.5 2.418 -0.372 1 97.88 7 ASP B N 1
ATOM 910 C CA . ASP B 1 7 ? 6.438 2.873 -1.266 1 97.88 7 ASP B CA 1
ATOM 911 C C . ASP B 1 7 ? 6.137 1.826 -2.336 1 97.88 7 ASP B C 1
ATOM 913 O O . ASP B 1 7 ? 4.973 1.586 -2.664 1 97.88 7 ASP B O 1
ATOM 917 N N . GLU B 1 8 ? 7.168 1.231 -2.811 1 98.06 8 GLU B N 1
ATOM 918 C CA . GLU B 1 8 ? 7.02 0.233 -3.867 1 98.06 8 GLU B CA 1
ATOM 919 C C . GLU B 1 8 ? 6.414 -1.058 -3.324 1 98.06 8 GLU B C 1
ATOM 921 O O . GLU B 1 8 ? 5.613 -1.707 -4.004 1 98.06 8 GLU B O 1
ATOM 926 N N . CYS B 1 9 ? 6.742 -1.437 -2.143 1 98.38 9 CYS B N 1
ATOM 927 C CA . CYS B 1 9 ? 6.145 -2.605 -1.509 1 98.38 9 CYS B CA 1
ATOM 928 C C . CYS B 1 9 ? 4.645 -2.42 -1.328 1 98.38 9 CYS B C 1
ATOM 930 O O . CYS B 1 9 ? 3.857 -3.307 -1.667 1 98.38 9 CYS B O 1
ATOM 932 N N . LEU B 1 10 ? 4.352 -1.248 -0.821 1 98.69 10 LEU B N 1
ATOM 933 C CA . LEU B 1 10 ? 2.943 -0.95 -0.593 1 98.69 10 LEU B CA 1
ATOM 934 C C . LEU B 1 10 ? 2.178 -0.901 -1.911 1 98.69 10 LEU B C 1
ATOM 936 O O . LEU B 1 10 ? 1.049 -1.389 -1.998 1 98.69 10 LEU B O 1
ATOM 940 N N . GLN B 1 11 ? 2.787 -0.39 -2.945 1 98.31 11 GLN B N 1
ATOM 941 C CA . GLN B 1 11 ? 2.168 -0.344 -4.266 1 98.31 11 GLN B CA 1
ATOM 942 C C . GLN B 1 11 ? 1.903 -1.75 -4.797 1 98.31 11 GLN B C 1
ATOM 944 O O . GLN B 1 11 ? 0.845 -2.012 -5.371 1 98.31 11 GLN B O 1
ATOM 949 N N . LEU B 1 12 ? 2.838 -2.588 -4.617 1 98.38 12 LEU B N 1
ATOM 950 C CA . LEU B 1 12 ? 2.695 -3.963 -5.086 1 98.38 12 LEU B CA 1
ATOM 951 C C . LEU B 1 12 ? 1.547 -4.664 -4.367 1 98.38 12 LEU B C 1
ATOM 953 O O . LEU B 1 12 ? 0.814 -5.445 -4.977 1 98.38 12 LEU B O 1
ATOM 957 N N . LEU B 1 13 ? 1.38 -4.309 -3.131 1 98.38 13 LEU B N 1
ATOM 958 C CA . LEU B 1 13 ? 0.401 -5.008 -2.303 1 98.38 13 LEU B CA 1
ATOM 959 C C . LEU B 1 13 ? -0.985 -4.391 -2.465 1 98.38 13 LEU B C 1
ATOM 961 O O . LEU B 1 13 ? -1.976 -4.949 -1.987 1 98.38 13 LEU B O 1
ATOM 965 N N . ALA B 1 14 ? -1.024 -3.238 -3.158 1 98.25 14 ALA B N 1
ATOM 966 C CA . ALA B 1 14 ? -2.307 -2.564 -3.35 1 98.25 14 ALA B CA 1
ATOM 967 C C . ALA B 1 14 ? -3.117 -3.232 -4.457 1 98.25 14 ALA B C 1
ATOM 969 O O . ALA B 1 14 ? -3.703 -2.551 -5.301 1 98.25 14 ALA B O 1
ATOM 970 N N . ASP B 1 15 ? -3.105 -4.535 -4.449 1 97.69 15 ASP B N 1
ATOM 971 C CA . ASP B 1 15 ? -3.844 -5.422 -5.348 1 97.69 15 ASP B CA 1
ATOM 972 C C . ASP B 1 15 ? -4.102 -6.773 -4.691 1 97.69 15 ASP B C 1
ATOM 974 O O . ASP B 1 15 ? -3.16 -7.477 -4.312 1 97.69 15 ASP B O 1
ATOM 978 N N . GLY B 1 16 ? -5.355 -7.094 -4.602 1 95.81 16 GLY B N 1
ATOM 979 C CA . GLY B 1 16 ? -5.734 -8.312 -3.908 1 95.81 16 GLY B CA 1
ATOM 980 C C . GLY B 1 16 ? -5.156 -9.562 -4.547 1 95.81 16 GLY B C 1
ATOM 981 O O . GLY B 1 16 ? -4.719 -10.477 -3.848 1 95.81 16 GLY B O 1
ATOM 982 N N . ARG B 1 17 ? -5.219 -9.594 -5.832 1 93.81 17 ARG B N 1
ATOM 983 C CA . ARG B 1 17 ? -4.668 -10.75 -6.535 1 93.81 17 ARG B CA 1
ATOM 984 C C . ARG B 1 17 ? -3.164 -10.859 -6.309 1 93.81 17 ARG B C 1
ATOM 986 O O . ARG B 1 17 ? -2.65 -11.945 -6.043 1 93.81 17 ARG B O 1
ATOM 993 N N . ARG B 1 18 ? -2.496 -9.812 -6.379 1 97.38 18 ARG B N 1
ATOM 994 C CA . ARG B 1 18 ? -1.05 -9.82 -6.184 1 97.38 18 ARG B CA 1
ATOM 995 C C . ARG B 1 18 ? -0.689 -10.234 -4.762 1 97.38 18 ARG B C 1
ATOM 997 O O . ARG B 1 18 ? 0.316 -10.914 -4.543 1 97.38 18 ARG B O 1
ATOM 1004 N N . ARG B 1 19 ? -1.473 -9.805 -3.826 1 97.44 19 ARG B N 1
ATOM 1005 C CA . ARG B 1 19 ? -1.231 -10.273 -2.465 1 97.44 19 ARG B CA 1
ATOM 1006 C C . ARG B 1 19 ? -1.278 -11.797 -2.395 1 97.44 19 ARG B C 1
ATOM 1008 O O . ARG B 1 19 ? -0.427 -12.422 -1.757 1 97.44 19 ARG B O 1
ATOM 1015 N N . ARG B 1 20 ? -2.25 -12.359 -3.039 1 96.56 20 ARG B N 1
ATOM 1016 C CA . ARG B 1 20 ? -2.391 -13.805 -3.033 1 96.56 20 ARG B CA 1
ATOM 1017 C C . ARG B 1 20 ? -1.232 -14.477 -3.77 1 96.56 20 ARG B C 1
ATOM 1019 O O . ARG B 1 20 ? -0.743 -15.523 -3.348 1 96.56 20 ARG B O 1
ATOM 1026 N N . VAL B 1 21 ? -0.836 -13.898 -4.875 1 97.69 21 VAL B N 1
ATOM 1027 C CA . VAL B 1 21 ? 0.302 -14.414 -5.629 1 97.69 21 VAL B CA 1
ATOM 1028 C C . VAL B 1 21 ? 1.547 -14.422 -4.746 1 97.69 21 VAL B C 1
ATOM 1030 O O . VAL B 1 21 ? 2.246 -15.438 -4.66 1 97.69 21 VAL B O 1
ATOM 1033 N N . ILE B 1 22 ? 1.802 -13.344 -4.07 1 98.31 22 ILE B N 1
ATOM 1034 C CA . ILE B 1 22 ? 3.006 -13.211 -3.258 1 98.31 22 ILE B CA 1
ATOM 1035 C C . ILE B 1 22 ? 2.947 -14.188 -2.088 1 98.31 22 ILE B C 1
ATOM 1037 O O . ILE B 1 22 ? 3.949 -14.828 -1.751 1 98.31 22 ILE B O 1
ATOM 1041 N N . ARG B 1 23 ? 1.812 -14.281 -1.517 1 97.12 23 ARG B N 1
ATOM 1042 C CA . ARG B 1 23 ? 1.661 -15.242 -0.429 1 97.12 23 ARG B CA 1
ATOM 1043 C C . ARG B 1 23 ? 1.969 -16.656 -0.905 1 97.12 23 ARG B C 1
ATOM 1045 O O . ARG B 1 23 ? 2.662 -17.422 -0.218 1 97.12 23 ARG B O 1
ATOM 1052 N N . SER B 1 24 ? 1.439 -17.078 -2.043 1 96.75 24 SER B N 1
ATOM 1053 C CA . SER B 1 24 ? 1.704 -18.391 -2.615 1 96.75 24 SER B CA 1
ATOM 1054 C C . SER B 1 24 ? 3.193 -18.594 -2.871 1 96.75 24 SER B C 1
ATOM 1056 O O . SER B 1 24 ? 3.738 -19.656 -2.584 1 96.75 24 SER B O 1
ATOM 1058 N N . LEU B 1 25 ? 3.844 -17.578 -3.389 1 97.88 25 LEU B N 1
ATOM 1059 C CA . LEU B 1 25 ? 5.273 -17.656 -3.668 1 97.88 25 LEU B CA 1
ATOM 1060 C C . LEU B 1 25 ? 6.074 -17.797 -2.379 1 97.88 25 LEU B C 1
ATOM 1062 O O . LEU B 1 25 ? 7.059 -18.547 -2.338 1 97.88 25 LEU B O 1
ATOM 1066 N N . GLN B 1 26 ? 5.672 -17.109 -1.362 1 96.56 26 GLN B N 1
ATOM 1067 C CA . GLN B 1 26 ? 6.344 -17.219 -0.071 1 96.56 26 GLN B CA 1
ATOM 1068 C C . GLN B 1 26 ? 6.324 -18.656 0.448 1 96.56 26 GLN B C 1
ATOM 1070 O O . GLN B 1 26 ? 7.32 -19.125 0.999 1 96.56 26 GLN B O 1
ATOM 1075 N N . VAL B 1 27 ? 5.25 -19.281 0.251 1 94.38 27 VAL B N 1
ATOM 1076 C CA . VAL B 1 27 ? 5.035 -20.625 0.785 1 94.38 27 VAL B CA 1
ATOM 1077 C C . VAL B 1 27 ? 5.789 -21.641 -0.061 1 94.38 27 VAL B C 1
ATOM 1079 O O . VAL B 1 27 ? 6.469 -22.516 0.475 1 94.38 27 VAL B O 1
ATOM 1082 N N . GLU B 1 28 ? 5.777 -21.484 -1.364 1 95.62 28 GLU B N 1
ATOM 1083 C CA . GLU B 1 28 ? 6.289 -22.5 -2.275 1 95.62 28 GLU B CA 1
ATOM 1084 C C . GLU B 1 28 ? 7.77 -22.281 -2.578 1 95.62 28 GLU B C 1
ATOM 1086 O O . GLU B 1 28 ? 8.5 -23.219 -2.875 1 95.62 28 GLU B O 1
ATOM 1091 N N . GLY B 1 29 ? 8.211 -21.031 -2.588 1 96.12 29 GLY B N 1
ATOM 1092 C CA . GLY B 1 29 ? 9.57 -20.734 -2.982 1 96.12 29 GLY B CA 1
ATOM 1093 C C . GLY B 1 29 ? 9.781 -20.734 -4.484 1 96.12 29 GLY B C 1
ATOM 1094 O O . GLY B 1 29 ? 9.859 -19.672 -5.113 1 96.12 29 GLY B O 1
ATOM 1095 N N . GLU B 1 30 ? 9.797 -21.922 -5.062 1 97.38 30 GLU B N 1
ATOM 1096 C CA . GLU B 1 30 ? 9.844 -22.125 -6.508 1 97.38 30 GLU B CA 1
ATOM 1097 C C . GLU B 1 30 ? 8.57 -22.797 -7.023 1 97.38 30 GLU B C 1
ATOM 1099 O O . GLU B 1 30 ? 8.062 -23.734 -6.406 1 97.38 30 GLU B O 1
ATOM 1104 N N . THR B 1 31 ? 8.062 -22.25 -8.148 1 98.25 31 THR B N 1
ATOM 1105 C CA . THR B 1 31 ? 6.816 -22.781 -8.695 1 98.25 31 THR B CA 1
ATOM 1106 C C . THR B 1 31 ? 6.695 -22.469 -10.18 1 98.25 31 THR B C 1
ATOM 1108 O O . THR B 1 31 ? 7.68 -22.094 -10.82 1 98.25 31 THR B O 1
ATOM 1111 N N . THR B 1 32 ? 5.523 -22.766 -10.773 1 98.25 32 THR B N 1
ATOM 1112 C CA . THR B 1 32 ? 5.227 -22.438 -12.164 1 98.25 32 THR B CA 1
ATOM 1113 C C . THR B 1 32 ? 3.969 -21.578 -12.258 1 98.25 32 THR B C 1
ATOM 1115 O O . THR B 1 32 ? 3.195 -21.5 -11.297 1 98.25 32 THR B O 1
ATOM 1118 N N . VAL B 1 33 ? 3.803 -20.938 -13.375 1 98.38 33 VAL B N 1
ATOM 1119 C CA . VAL B 1 33 ? 2.588 -20.172 -13.617 1 98.38 33 VAL B CA 1
ATOM 1120 C C . VAL B 1 33 ? 1.367 -21.094 -13.516 1 98.38 33 VAL B C 1
ATOM 1122 O O . VAL B 1 33 ? 0.329 -20.688 -12.984 1 98.38 33 VAL B O 1
ATOM 1125 N N . GLU B 1 34 ? 1.538 -22.312 -13.961 1 96.88 34 GLU B N 1
ATOM 1126 C CA . GLU B 1 34 ? 0.449 -23.281 -13.906 1 96.88 34 GLU B CA 1
ATOM 1127 C C . GLU B 1 34 ? 0.045 -23.578 -12.469 1 96.88 34 GLU B C 1
ATOM 1129 O O . GLU B 1 34 ? -1.143 -23.562 -12.141 1 96.88 34 GLU B O 1
ATOM 1134 N N . ASP B 1 35 ? 1.042 -23.844 -11.688 1 96.88 35 ASP B N 1
ATOM 1135 C CA . ASP B 1 35 ? 0.774 -24.156 -10.281 1 96.88 35 ASP B CA 1
ATOM 1136 C C . ASP B 1 35 ? 0.153 -22.953 -9.57 1 96.88 35 ASP B C 1
ATOM 1138 O O . ASP B 1 35 ? -0.759 -23.109 -8.758 1 96.88 35 ASP B O 1
ATOM 1142 N N . LEU B 1 36 ? 0.664 -21.766 -9.852 1 97.19 36 LEU B N 1
ATOM 1143 C CA . LEU B 1 36 ? 0.112 -20.547 -9.266 1 97.19 36 LEU B CA 1
ATOM 1144 C C . LEU B 1 36 ? -1.339 -20.344 -9.688 1 97.19 36 LEU B C 1
ATOM 1146 O O . LEU B 1 36 ? -2.186 -19.984 -8.867 1 97.19 36 LEU B O 1
ATOM 1150 N N . THR B 1 37 ? -1.6 -20.594 -10.945 1 97.25 37 THR B N 1
ATOM 1151 C CA . THR B 1 37 ? -2.955 -20.469 -11.469 1 97.25 37 THR B CA 1
ATOM 1152 C C . THR B 1 37 ? -3.922 -21.359 -10.695 1 97.25 37 THR B C 1
ATOM 1154 O O . THR B 1 37 ? -4.988 -20.906 -10.273 1 97.25 37 THR B O 1
ATOM 1157 N N . MET B 1 38 ? -3.502 -22.562 -10.422 1 95.44 38 MET B N 1
ATOM 1158 C CA . MET B 1 38 ? -4.348 -23.516 -9.727 1 95.44 38 MET B CA 1
ATOM 1159 C C . MET B 1 38 ? -4.578 -23.109 -8.281 1 95.44 38 MET B C 1
ATOM 1161 O O . MET B 1 38 ? -5.684 -23.234 -7.758 1 95.44 38 MET B O 1
ATOM 1165 N N . ARG B 1 39 ? -3.598 -22.609 -7.711 1 94.12 39 ARG B N 1
ATOM 1166 C CA . ARG B 1 39 ? -3.73 -22.188 -6.32 1 94.12 39 ARG B CA 1
ATOM 1167 C C . ARG B 1 39 ? -4.676 -21 -6.195 1 94.12 39 ARG B C 1
ATOM 1169 O O . ARG B 1 39 ? -5.484 -20.938 -5.266 1 94.12 39 ARG B O 1
ATOM 1176 N N . LEU B 1 40 ? -4.57 -20.062 -7.09 1 94.44 40 LEU B N 1
ATOM 1177 C CA . LEU B 1 40 ? -5.422 -18.875 -7.059 1 94.44 40 LEU B CA 1
ATOM 1178 C C . LEU B 1 40 ? -6.871 -19.234 -7.375 1 94.44 40 LEU B C 1
ATOM 1180 O O . LEU B 1 40 ? -7.797 -18.594 -6.875 1 94.44 40 LEU B O 1
ATOM 1184 N N . LEU B 1 41 ? -7.027 -20.281 -8.219 1 93.94 41 LEU B N 1
ATOM 1185 C CA . LEU B 1 41 ? -8.367 -20.766 -8.555 1 93.94 41 LEU B CA 1
ATOM 1186 C C . LEU B 1 41 ? -9.062 -21.344 -7.332 1 93.94 41 LEU B C 1
ATOM 1188 O O . LEU B 1 41 ? -10.273 -21.188 -7.172 1 93.94 41 LEU B O 1
ATOM 1192 N N . ALA B 1 42 ? -8.281 -21.938 -6.457 1 87.38 42 ALA B N 1
ATOM 1193 C CA . ALA B 1 42 ? -8.844 -22.531 -5.246 1 87.38 42 ALA B CA 1
ATOM 1194 C C . ALA B 1 42 ? -9.422 -21.469 -4.32 1 87.38 42 ALA B C 1
ATOM 1196 O O . ALA B 1 42 ? -10.375 -21.734 -3.586 1 87.38 42 ALA B O 1
ATOM 1197 N N . ASP B 1 43 ? -8.984 -20.203 -4.523 1 77.5 43 ASP B N 1
ATOM 1198 C CA . ASP B 1 43 ? -9.375 -19.094 -3.666 1 77.5 43 ASP B CA 1
ATOM 1199 C C . ASP B 1 43 ? -10.344 -18.156 -4.387 1 77.5 43 ASP B C 1
ATOM 1201 O O . ASP B 1 43 ? -10.68 -17.094 -3.875 1 77.5 43 ASP B O 1
ATOM 1205 N N . GLY B 1 44 ? -10.742 -18.578 -5.586 1 75.38 44 GLY B N 1
ATOM 1206 C CA . GLY B 1 44 ? -11.531 -17.672 -6.398 1 75.38 44 GLY B CA 1
ATOM 1207 C C . GLY B 1 44 ? -12.672 -18.344 -7.125 1 75.38 44 GLY B C 1
ATOM 1208 O O . GLY B 1 44 ? -13.008 -19.5 -6.828 1 75.38 44 GLY B O 1
ATOM 1209 N N . PRO B 1 45 ? -13.305 -17.484 -7.906 1 76.06 45 PRO B N 1
ATOM 1210 C CA . PRO B 1 45 ? -14.445 -18.016 -8.656 1 76.06 45 PRO B CA 1
ATOM 1211 C C . PRO B 1 45 ? -14.039 -19.141 -9.609 1 76.06 45 PRO B C 1
ATOM 1213 O O . PRO B 1 45 ? -12.938 -19.141 -10.156 1 76.06 45 PRO B O 1
ATOM 1216 N N . GLU B 1 46 ? -15.07 -19.891 -9.859 1 80.19 46 GLU B N 1
ATOM 1217 C CA . GLU B 1 46 ? -14.883 -20.969 -10.82 1 80.19 46 GLU B CA 1
ATOM 1218 C C . GLU B 1 46 ? -14.766 -20.438 -12.242 1 80.19 46 GLU B C 1
ATOM 1220 O O . GLU B 1 46 ? -15.203 -19.312 -12.531 1 80.19 46 GLU B O 1
ATOM 1225 N N . ASN B 1 47 ? -13.969 -21.062 -13.062 1 86.25 47 ASN B N 1
ATOM 1226 C CA . ASN B 1 47 ? -13.875 -20.828 -14.5 1 86.25 47 ASN B CA 1
ATOM 1227 C C . ASN B 1 47 ? -13.039 -19.578 -14.805 1 86.25 47 ASN B C 1
ATOM 1229 O O . ASN B 1 47 ? -13.305 -18.875 -15.766 1 86.25 47 ASN B O 1
ATOM 1233 N N . SER B 1 48 ? -12.211 -19.219 -13.898 1 92.12 48 SER B N 1
ATOM 1234 C CA . SER B 1 48 ? -11.359 -18.062 -14.125 1 92.12 48 SER B CA 1
ATOM 1235 C C . SER B 1 48 ? -9.922 -18.469 -14.43 1 92.12 48 SER B C 1
ATOM 1237 O O . SER B 1 48 ? -9.008 -17.656 -14.375 1 92.12 48 SER B O 1
ATOM 1239 N N . ARG B 1 49 ? -9.719 -19.672 -14.797 1 95.12 49 ARG B N 1
ATOM 1240 C CA . ARG B 1 49 ? -8.375 -20.234 -14.961 1 95.12 49 ARG B CA 1
ATOM 1241 C C . ARG B 1 49 ? -7.613 -19.484 -16.047 1 95.12 49 ARG B C 1
ATOM 1243 O O . ARG B 1 49 ? -6.48 -19.047 -15.828 1 95.12 49 ARG B O 1
ATOM 1250 N N . GLU B 1 50 ?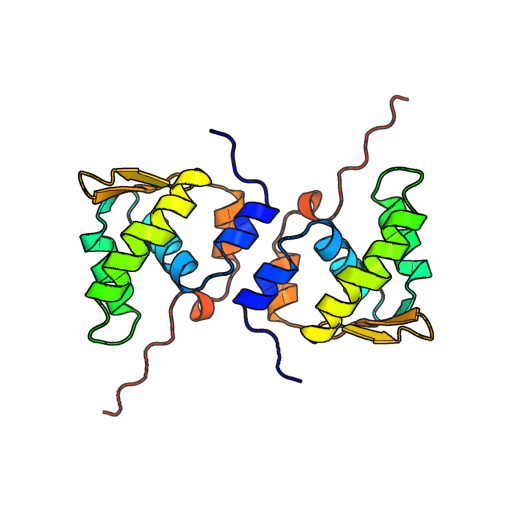 -8.18 -19.344 -17.203 1 95.88 50 GLU B N 1
ATOM 1251 C CA . GLU B 1 50 ? -7.504 -18.703 -18.328 1 95.88 50 GLU B CA 1
ATOM 1252 C C . GLU B 1 50 ? -7.176 -17.25 -18 1 95.88 50 GLU B C 1
ATOM 1254 O O . GLU B 1 50 ? -6.086 -16.766 -18.312 1 95.88 50 GLU B O 1
ATOM 1259 N N . LYS B 1 51 ? -8.148 -16.609 -17.469 1 96.69 51 LYS B N 1
ATOM 1260 C CA . LYS B 1 51 ? -7.938 -15.219 -17.109 1 96.69 51 LYS B CA 1
ATOM 1261 C C . LYS B 1 51 ? -6.805 -15.07 -16.094 1 96.69 51 LYS B C 1
ATOM 1263 O O . LYS B 1 51 ? -5.914 -14.242 -16.266 1 96.69 51 LYS B O 1
ATOM 1268 N N . ILE B 1 52 ? -6.832 -15.883 -15.039 1 96.94 52 ILE B N 1
ATOM 1269 C CA . ILE B 1 52 ? -5.805 -15.859 -14.008 1 96.94 52 ILE B CA 1
ATOM 1270 C C . ILE B 1 52 ? -4.434 -16.109 -14.633 1 96.94 52 ILE B C 1
ATOM 1272 O O . ILE B 1 52 ? -3.48 -15.383 -14.375 1 96.94 52 ILE B O 1
ATOM 1276 N N . HIS B 1 53 ? -4.41 -17.125 -15.461 1 97.62 53 HIS B N 1
ATOM 1277 C CA . HIS B 1 53 ? -3.158 -17.484 -16.125 1 97.62 53 HIS B CA 1
ATOM 1278 C C . HIS B 1 53 ? -2.613 -16.328 -16.938 1 97.62 53 HIS B C 1
ATOM 1280 O O . HIS B 1 53 ? -1.431 -15.984 -16.844 1 97.62 53 HIS B O 1
ATOM 1286 N N . THR B 1 54 ? -3.418 -15.742 -17.703 1 97.88 54 THR B N 1
ATOM 1287 C CA . THR B 1 54 ? -3.035 -14.648 -18.578 1 97.88 54 THR B CA 1
ATOM 1288 C C . THR B 1 54 ? -2.572 -13.438 -17.766 1 97.88 54 THR B C 1
ATOM 1290 O O . THR B 1 54 ? -1.555 -12.82 -18.094 1 97.88 54 THR B O 1
ATOM 1293 N N . GLU B 1 55 ? -3.295 -13.07 -16.719 1 97.5 55 GLU B N 1
ATOM 1294 C CA . GLU B 1 55 ? -2.922 -11.93 -15.891 1 97.5 55 GLU B CA 1
ATOM 1295 C C . GLU B 1 55 ? -1.598 -12.172 -15.172 1 97.5 55 GLU B C 1
ATOM 1297 O O . GLU B 1 55 ? -0.786 -11.258 -15.031 1 97.5 55 GLU B O 1
ATOM 1302 N N . LEU B 1 56 ? -1.422 -13.445 -14.742 1 98.12 56 LEU B N 1
ATOM 1303 C CA . LEU B 1 56 ? -0.145 -13.789 -14.125 1 98.12 56 LEU B CA 1
ATOM 1304 C C . LEU B 1 56 ? 1.009 -13.539 -15.086 1 98.12 56 LEU B C 1
ATOM 1306 O O . LEU B 1 56 ? 1.997 -12.898 -14.727 1 98.12 56 LEU B O 1
ATOM 1310 N N . HIS B 1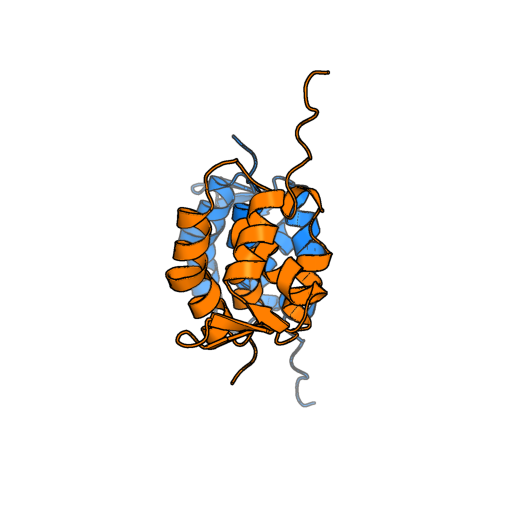 57 ? 0.813 -13.969 -16.312 1 97.38 57 HIS B N 1
ATOM 1311 C CA . HIS B 1 57 ? 1.863 -13.945 -17.328 1 97.38 57 HIS B CA 1
ATOM 1312 C C . HIS B 1 57 ? 2.133 -12.523 -17.812 1 97.38 57 HIS B C 1
ATOM 1314 O O . HIS B 1 57 ? 3.287 -12.133 -18 1 97.38 57 HIS B O 1
ATOM 1320 N N . HIS B 1 58 ? 1.175 -11.766 -17.953 1 96.56 58 HIS B N 1
ATOM 1321 C CA . HIS B 1 58 ? 1.339 -10.5 -18.656 1 96.56 58 HIS B CA 1
ATOM 1322 C C . HIS B 1 58 ? 1.363 -9.328 -17.688 1 96.56 58 HIS B C 1
ATOM 1324 O O . HIS B 1 58 ? 1.918 -8.273 -17.984 1 96.56 58 HIS B O 1
ATOM 1330 N N . THR B 1 59 ? 0.888 -9.508 -16.5 1 97.69 59 THR B N 1
ATOM 1331 C CA . THR B 1 59 ? 0.766 -8.359 -15.609 1 97.69 59 THR B CA 1
ATOM 1332 C C . THR B 1 59 ? 1.491 -8.625 -14.289 1 97.69 59 THR B C 1
ATOM 1334 O O . THR B 1 59 ? 2.473 -7.953 -13.977 1 97.69 59 THR B O 1
ATOM 1337 N N . HIS B 1 60 ? 1.109 -9.594 -13.531 1 98.44 60 HIS B N 1
ATOM 1338 C CA . HIS B 1 60 ? 1.529 -9.719 -12.141 1 98.44 60 HIS B CA 1
ATOM 1339 C C . HIS B 1 60 ? 2.994 -10.133 -12.039 1 98.44 60 HIS B C 1
ATOM 1341 O O . HIS B 1 60 ? 3.771 -9.508 -11.312 1 98.44 60 HIS B O 1
ATOM 1347 N N . LEU B 1 61 ? 3.35 -11.125 -12.797 1 98.56 61 LEU B N 1
ATOM 1348 C CA . LEU B 1 61 ? 4.688 -11.672 -12.602 1 98.56 61 LEU B CA 1
ATOM 1349 C C . LEU B 1 61 ? 5.746 -10.727 -13.172 1 98.56 61 LEU B C 1
ATOM 1351 O O . LEU B 1 61 ? 6.789 -10.516 -12.555 1 98.56 61 LEU B O 1
ATOM 1355 N N . PRO B 1 62 ? 5.52 -10.117 -14.398 1 97.88 62 PRO B N 1
ATOM 1356 C CA . PRO B 1 62 ? 6.48 -9.109 -14.859 1 97.88 62 PRO B CA 1
ATOM 1357 C C . PRO B 1 62 ? 6.652 -7.965 -13.867 1 97.88 62 PRO B C 1
ATOM 1359 O O . PRO B 1 62 ? 7.773 -7.504 -13.641 1 97.88 62 PRO B O 1
ATOM 1362 N N . LYS B 1 63 ? 5.621 -7.531 -13.227 1 97.88 63 LYS B N 1
ATOM 1363 C CA . LYS B 1 63 ? 5.703 -6.453 -12.242 1 97.88 63 LYS B CA 1
ATOM 1364 C C . LYS B 1 63 ? 6.5 -6.891 -11.016 1 97.88 63 LYS B C 1
ATOM 1366 O O . LYS B 1 63 ? 7.363 -6.152 -10.531 1 97.88 63 LYS B O 1
ATOM 1371 N N . LEU B 1 64 ? 6.266 -8.055 -10.516 1 98.06 64 LEU B N 1
ATOM 1372 C CA . LEU B 1 64 ? 6.996 -8.57 -9.359 1 98.06 64 LEU B CA 1
ATOM 1373 C C . LEU B 1 64 ? 8.477 -8.727 -9.68 1 98.06 64 LEU B C 1
ATOM 1375 O O . LEU B 1 64 ? 9.336 -8.453 -8.836 1 98.06 64 LEU B O 1
ATOM 1379 N N . GLN B 1 65 ? 8.727 -9.148 -10.891 1 97.56 65 GLN B N 1
ATOM 1380 C CA . GLN B 1 65 ? 10.117 -9.281 -11.32 1 97.56 65 GLN B CA 1
ATOM 1381 C C . GLN B 1 65 ? 10.797 -7.922 -11.406 1 97.56 65 GLN B C 1
ATOM 1383 O O . GLN B 1 65 ? 11.961 -7.781 -11.008 1 97.56 65 GLN B O 1
ATOM 1388 N N . SER B 1 66 ? 10.102 -6.918 -11.875 1 97.06 66 SER B N 1
ATOM 1389 C CA . SER B 1 66 ? 10.695 -5.602 -12.07 1 97.06 66 SER B CA 1
ATOM 1390 C C . SER B 1 66 ? 11.055 -4.957 -10.734 1 97.06 66 SER B C 1
ATOM 1392 O O . SER B 1 66 ? 11.953 -4.117 -10.664 1 97.06 66 SER B O 1
ATOM 1394 N N . TYR B 1 67 ? 10.406 -5.43 -9.711 1 96.69 67 TYR B N 1
ATOM 1395 C CA . TYR B 1 67 ? 10.688 -4.887 -8.383 1 96.69 67 TYR B CA 1
ATOM 1396 C C . TYR B 1 67 ? 11.586 -5.82 -7.586 1 96.69 67 TYR B C 1
ATOM 1398 O O . TYR B 1 67 ? 11.859 -5.574 -6.41 1 96.69 67 TYR B O 1
ATOM 1406 N N . GLY B 1 68 ? 11.938 -6.898 -8.211 1 96.38 68 GLY B N 1
ATOM 1407 C CA . GLY B 1 68 ? 12.891 -7.801 -7.582 1 96.38 68 GLY B CA 1
ATOM 1408 C C . GLY B 1 68 ? 12.25 -8.758 -6.598 1 96.38 68 GLY B C 1
ATOM 1409 O O . GLY B 1 68 ? 12.922 -9.305 -5.723 1 96.38 68 GLY B O 1
ATOM 1410 N N . ILE B 1 69 ? 10.977 -8.984 -6.711 1 97.69 69 ILE B N 1
ATOM 1411 C CA . ILE B 1 69 ? 10.25 -9.82 -5.766 1 97.69 69 ILE B CA 1
ATOM 1412 C C . ILE B 1 69 ? 10.18 -11.25 -6.293 1 97.69 69 ILE B C 1
ATOM 1414 O O . ILE B 1 69 ? 9.914 -12.188 -5.535 1 97.69 69 ILE B O 1
ATOM 1418 N N . ALA B 1 70 ? 10.461 -11.445 -7.594 1 97.88 70 ALA B N 1
ATOM 1419 C CA . ALA B 1 70 ? 10.453 -12.773 -8.203 1 97.88 70 ALA B CA 1
ATOM 1420 C C . ALA B 1 70 ? 11.375 -12.82 -9.422 1 97.88 70 ALA B C 1
ATOM 1422 O O . ALA B 1 70 ? 11.586 -11.805 -10.086 1 97.88 70 ALA B O 1
ATOM 1423 N N . GLU B 1 71 ? 11.938 -13.875 -9.586 1 98.12 71 GLU B N 1
ATOM 1424 C CA . GLU B 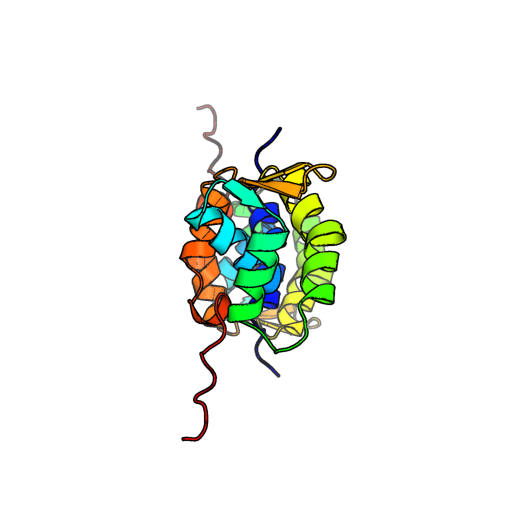1 71 ? 12.523 -14.219 -10.875 1 98.12 71 GLU B CA 1
ATOM 1425 C C . GLU B 1 71 ? 11.555 -15.031 -11.727 1 98.12 71 GLU B C 1
ATOM 1427 O O . GLU B 1 71 ? 11.102 -16.094 -11.305 1 98.12 71 GLU B O 1
ATOM 1432 N N . TYR B 1 72 ? 11.219 -14.5 -12.875 1 98.56 72 TYR B N 1
ATOM 1433 C CA . TYR B 1 72 ? 10.203 -15.086 -13.742 1 98.56 72 TYR B CA 1
ATOM 1434 C C . TYR B 1 72 ? 10.773 -15.375 -15.125 1 98.56 72 TYR B C 1
ATOM 1436 O O . TYR B 1 72 ? 11.203 -14.461 -15.828 1 98.56 72 TYR B O 1
ATOM 1444 N N . ASP B 1 73 ? 10.828 -16.594 -15.453 1 98.12 73 ASP B N 1
ATOM 1445 C CA . ASP B 1 73 ? 11.195 -17.016 -16.797 1 98.12 73 ASP B CA 1
ATOM 1446 C C . ASP B 1 73 ? 9.953 -17.219 -17.672 1 98.12 73 ASP B C 1
ATOM 1448 O O . ASP B 1 73 ? 9.258 -18.234 -17.531 1 98.12 73 ASP B O 1
ATOM 1452 N N . ARG B 1 74 ? 9.75 -16.375 -18.547 1 95.81 74 ARG B N 1
ATOM 1453 C CA . ARG B 1 74 ? 8.539 -16.375 -19.359 1 95.81 74 ARG B CA 1
ATOM 1454 C C . ARG B 1 74 ? 8.492 -17.594 -20.281 1 95.81 74 ARG B C 1
ATOM 1456 O O . ARG B 1 74 ? 7.414 -18.109 -20.594 1 95.81 74 ARG B O 1
ATOM 1463 N N . ASP B 1 75 ? 9.648 -18 -20.719 1 96.62 75 ASP B N 1
ATOM 1464 C CA . ASP B 1 75 ? 9.719 -19.109 -21.656 1 96.62 75 ASP B CA 1
ATOM 1465 C C . ASP B 1 75 ? 9.344 -20.438 -20.984 1 96.62 75 ASP B C 1
ATOM 1467 O O . ASP B 1 75 ? 8.547 -21.203 -21.531 1 96.62 75 ASP B O 1
ATOM 1471 N N . SER B 1 76 ? 9.875 -20.656 -19.797 1 96.88 76 SER B N 1
ATOM 1472 C CA . SER B 1 76 ? 9.617 -21.922 -19.109 1 96.88 76 SER B CA 1
ATOM 1473 C C . SER B 1 76 ? 8.406 -21.812 -18.188 1 96.88 76 SER B C 1
ATOM 1475 O O . SER B 1 76 ? 7.887 -22.812 -17.703 1 96.88 76 SER B O 1
ATOM 1477 N N . GLY B 1 77 ? 8.047 -20.562 -17.875 1 97.62 77 GLY B N 1
ATOM 1478 C CA . GLY B 1 77 ? 6.938 -20.344 -16.953 1 97.62 77 GLY B CA 1
ATOM 1479 C C . GLY B 1 77 ? 7.301 -20.594 -15.5 1 97.62 77 GLY B C 1
ATOM 1480 O O . GLY B 1 77 ? 6.434 -20.906 -14.688 1 97.62 77 GLY B O 1
ATOM 1481 N N . THR B 1 78 ? 8.539 -20.578 -15.203 1 98.5 78 THR B N 1
ATOM 1482 C CA . THR B 1 78 ? 8.984 -20.828 -13.844 1 98.5 78 THR B CA 1
ATOM 1483 C C . THR B 1 78 ? 9.133 -19.531 -13.062 1 98.5 78 THR B C 1
ATOM 1485 O O . THR B 1 78 ? 9.539 -18.5 -13.625 1 98.5 78 THR B O 1
ATOM 1488 N N . VAL B 1 79 ? 8.844 -19.641 -11.797 1 98.69 79 VAL B N 1
ATOM 1489 C CA . VAL B 1 79 ? 8.875 -18.469 -10.914 1 98.69 79 VAL B CA 1
ATOM 1490 C C . VAL B 1 79 ? 9.609 -18.828 -9.625 1 98.69 79 VAL B C 1
ATOM 1492 O O . VAL B 1 79 ? 9.344 -19.859 -9.016 1 98.69 79 VAL B O 1
ATOM 1495 N N . GLN B 1 80 ? 10.555 -18.031 -9.297 1 98.69 80 GLN B N 1
ATOM 1496 C CA . GLN B 1 80 ? 11.281 -18.188 -8.039 1 98.69 80 GLN B CA 1
ATOM 1497 C C . GLN B 1 80 ? 11.07 -16.969 -7.145 1 98.69 80 GLN B C 1
ATOM 1499 O O . GLN B 1 80 ? 11.344 -15.828 -7.559 1 98.69 80 GLN B O 1
ATOM 1504 N N . TYR B 1 81 ? 10.625 -17.281 -5.953 1 98.44 81 TYR B N 1
ATOM 1505 C CA . TYR B 1 81 ? 10.391 -16.188 -5.008 1 98.44 81 TYR B CA 1
ATOM 1506 C C . TYR B 1 81 ? 11.711 -15.57 -4.551 1 98.44 81 TYR B C 1
ATOM 1508 O O . TYR B 1 81 ? 12.68 -16.297 -4.277 1 98.44 81 TYR B O 1
ATOM 1516 N N . GLN B 1 82 ? 11.773 -14.312 -4.531 1 97.75 82 GLN B N 1
ATOM 1517 C CA . GLN B 1 82 ? 12.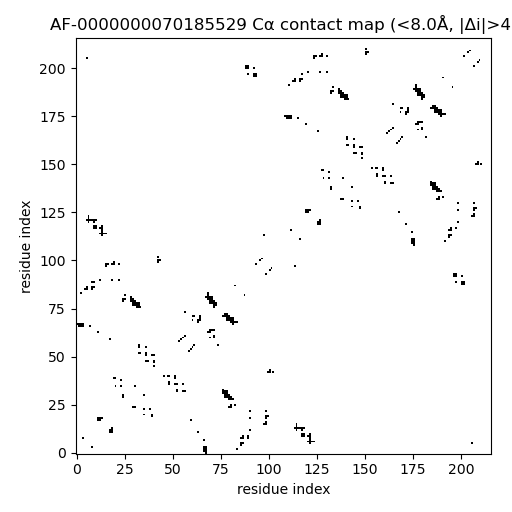867 -13.562 -3.92 1 97.75 82 GLN B CA 1
ATOM 1518 C C . GLN B 1 82 ? 12.391 -12.828 -2.668 1 97.75 82 GLN B C 1
ATOM 1520 O O . GLN B 1 82 ? 11.711 -11.805 -2.764 1 97.75 82 GLN B O 1
ATOM 1525 N N . SER B 1 83 ? 12.836 -13.328 -1.555 1 95.69 83 SER B N 1
ATOM 1526 C CA . SER B 1 83 ? 12.367 -12.805 -0.273 1 95.69 83 SER B CA 1
ATOM 1527 C C . SER B 1 83 ? 12.727 -11.336 -0.109 1 95.69 83 SER B C 1
ATOM 1529 O O . SER B 1 83 ? 13.82 -10.906 -0.495 1 95.69 83 SER B O 1
ATOM 1531 N N . HIS B 1 84 ? 11.789 -10.633 0.473 1 95.19 84 HIS B N 1
ATOM 1532 C CA . HIS B 1 84 ? 11.961 -9.219 0.793 1 95.19 84 HIS B CA 1
ATOM 1533 C C . HIS B 1 84 ? 11.336 -8.883 2.143 1 95.19 84 HIS B C 1
ATOM 1535 O O . HIS B 1 84 ? 10.109 -8.875 2.281 1 95.19 84 HIS B O 1
ATOM 1541 N N . ASP B 1 85 ? 12.148 -8.375 3.041 1 95.06 85 ASP B N 1
ATOM 1542 C CA . ASP B 1 85 ? 11.727 -8.219 4.43 1 95.06 85 ASP B CA 1
ATOM 1543 C C . ASP B 1 85 ? 10.609 -7.184 4.555 1 95.06 85 ASP B C 1
ATOM 1545 O O . ASP B 1 85 ? 9.617 -7.418 5.238 1 95.06 85 ASP B O 1
ATOM 1549 N N . GLY B 1 86 ? 10.75 -6.027 3.916 1 95.44 86 GLY B N 1
ATOM 1550 C CA . GLY B 1 86 ? 9.758 -4.965 3.988 1 95.44 86 GLY B CA 1
ATOM 1551 C C . GLY B 1 86 ? 8.398 -5.371 3.447 1 95.44 86 GLY B C 1
ATOM 1552 O O . GLY B 1 86 ? 7.371 -5.105 4.07 1 95.44 86 GLY B O 1
ATOM 1553 N N . LEU B 1 87 ? 8.453 -6.039 2.354 1 97.88 87 LEU B N 1
ATOM 1554 C CA . LEU B 1 87 ? 7.215 -6.516 1.743 1 97.88 87 LEU B CA 1
ATOM 1555 C C . LEU B 1 87 ? 6.535 -7.551 2.629 1 97.88 87 LEU B C 1
ATOM 1557 O O . LEU B 1 87 ? 5.324 -7.484 2.857 1 97.88 87 LEU B O 1
ATOM 1561 N N . GLU B 1 88 ? 7.297 -8.438 3.146 1 97.38 88 GLU B N 1
ATOM 1562 C CA . GLU B 1 88 ? 6.75 -9.5 3.982 1 97.38 88 GLU B CA 1
ATOM 1563 C C . GLU B 1 88 ? 6.18 -8.945 5.285 1 97.38 88 GLU B C 1
ATOM 1565 O O . GLU B 1 88 ? 5.16 -9.43 5.781 1 97.38 88 GLU B O 1
ATOM 1570 N N . GLN B 1 89 ? 6.844 -7.992 5.789 1 96.56 89 GLN B N 1
ATOM 1571 C CA . GLN B 1 89 ? 6.363 -7.355 7.008 1 96.56 89 GLN B CA 1
ATOM 1572 C C . GLN B 1 89 ? 4.957 -6.789 6.816 1 96.56 89 GLN B C 1
ATOM 1574 O O . GLN B 1 89 ? 4.086 -6.98 7.664 1 96.56 89 GLN B O 1
ATOM 1579 N N . VAL B 1 90 ? 4.781 -6.086 5.734 1 97.75 90 VAL B N 1
ATOM 1580 C CA . VAL B 1 90 ? 3.475 -5.496 5.457 1 97.75 90 VAL B CA 1
ATOM 1581 C C . VAL B 1 90 ? 2.459 -6.602 5.18 1 97.75 90 VAL B C 1
ATOM 1583 O O . VAL B 1 90 ? 1.388 -6.637 5.789 1 97.75 90 VAL B O 1
ATOM 1586 N N . LEU B 1 91 ? 2.791 -7.531 4.328 1 98.12 91 LEU B N 1
ATOM 1587 C CA . LEU B 1 91 ? 1.888 -8.609 3.934 1 98.12 91 LEU B CA 1
ATOM 1588 C C . LEU B 1 91 ? 1.435 -9.406 5.148 1 98.12 91 LEU B C 1
ATOM 1590 O O . LEU B 1 91 ? 0.252 -9.734 5.281 1 98.12 91 LEU B O 1
ATOM 1594 N N . ASP B 1 92 ? 2.334 -9.672 6.055 1 96.88 92 ASP B N 1
ATOM 1595 C CA . ASP B 1 92 ? 2.049 -10.484 7.23 1 96.88 92 ASP B CA 1
ATOM 1596 C C . ASP B 1 92 ? 1.149 -9.742 8.211 1 96.88 92 ASP B C 1
ATOM 1598 O O . ASP B 1 92 ? 0.554 -10.352 9.102 1 96.88 92 ASP B O 1
ATOM 1602 N N . SER B 1 93 ? 1.109 -8.445 8.07 1 96.88 93 SER B N 1
ATOM 1603 C CA . SER B 1 93 ? 0.305 -7.656 9 1 96.88 93 SER B CA 1
ATOM 1604 C C . SER B 1 93 ? -1.141 -7.547 8.523 1 96.88 93 SER B C 1
ATOM 1606 O O . SER B 1 93 ? -2.02 -7.133 9.281 1 96.88 93 SER B O 1
ATOM 1608 N N . LEU B 1 94 ? -1.409 -7.895 7.312 1 97.56 94 LEU B N 1
ATOM 1609 C CA . LEU B 1 94 ? -2.742 -7.738 6.742 1 97.56 94 LEU B CA 1
ATOM 1610 C C . LEU B 1 94 ? -3.68 -8.828 7.242 1 97.56 94 LEU B C 1
ATOM 1612 O O . LEU B 1 94 ? -3.252 -9.961 7.477 1 97.56 94 LEU B O 1
ATOM 1616 N N . PRO B 1 95 ? -4.926 -8.461 7.391 1 95.56 95 PRO B N 1
ATOM 1617 C CA . PRO B 1 95 ? -5.902 -9.492 7.75 1 95.56 95 PRO B CA 1
ATOM 1618 C C . PRO B 1 95 ? -5.984 -10.617 6.719 1 95.56 95 PRO B C 1
ATOM 1620 O O . PRO B 1 95 ? -5.918 -10.359 5.516 1 95.56 95 PRO B O 1
ATOM 1623 N N . GLU B 1 96 ? -6.18 -11.789 7.184 1 93.25 96 GLU B N 1
ATOM 1624 C CA . GLU B 1 96 ? -6.223 -12.961 6.316 1 93.25 96 GLU B CA 1
ATOM 1625 C C . GLU B 1 96 ? -7.328 -12.836 5.273 1 93.25 96 GLU B C 1
ATOM 1627 O O . GLU B 1 96 ? -7.164 -13.266 4.129 1 93.25 96 GLU B O 1
ATOM 1632 N N . GLN B 1 97 ? -8.406 -12.18 5.637 1 93.06 97 GLN B N 1
ATOM 1633 C CA . GLN B 1 97 ? -9.555 -12.047 4.754 1 93.06 97 GLN B CA 1
ATOM 1634 C C . GLN B 1 97 ? -9.219 -11.195 3.533 1 93.06 97 GLN B C 1
ATOM 1636 O O . GLN B 1 97 ? -9.938 -11.234 2.529 1 93.06 97 GLN B O 1
ATOM 1641 N N . THR B 1 98 ? -8.109 -10.359 3.734 1 94.75 98 THR B N 1
ATOM 1642 C CA . THR B 1 98 ? -7.723 -9.508 2.619 1 94.75 98 THR B CA 1
ATOM 1643 C C . THR B 1 98 ? -6.812 -10.25 1.651 1 94.75 98 THR B C 1
ATOM 1645 O O . THR B 1 98 ? -6.527 -9.766 0.554 1 94.75 98 THR B O 1
ATOM 1648 N N . ILE B 1 99 ? -6.359 -11.375 2.059 1 93.94 99 ILE B N 1
ATOM 1649 C CA . ILE B 1 99 ? -5.465 -12.188 1.245 1 93.94 99 ILE B CA 1
ATOM 1650 C C . ILE B 1 99 ? -6.234 -13.367 0.653 1 93.94 99 ILE B C 1
ATOM 1652 O O . ILE B 1 99 ? -6.184 -13.602 -0.556 1 93.94 99 ILE B O 1
ATOM 1656 N N . VAL B 1 100 ? -6.945 -13.992 1.521 1 87.62 100 VAL B N 1
ATOM 1657 C CA . VAL B 1 100 ? -7.727 -15.156 1.117 1 87.62 100 VAL B CA 1
ATOM 1658 C C . VAL B 1 100 ? -9.211 -14.883 1.313 1 87.62 100 VAL B C 1
ATOM 1660 O O . VAL B 1 100 ? -9.68 -14.719 2.445 1 87.62 100 VAL B O 1
ATOM 1663 N N . PRO B 1 101 ? -9.906 -14.836 0.267 1 80.06 101 PRO B N 1
ATOM 1664 C CA . PRO B 1 101 ? -11.344 -14.609 0.449 1 80.06 101 PRO B CA 1
ATOM 1665 C C . PRO B 1 101 ? -12.016 -15.719 1.26 1 80.06 101 PRO B C 1
ATOM 1667 O O . PRO B 1 101 ? -11.602 -16.875 1.199 1 80.06 101 PRO B O 1
ATOM 1670 N N . PRO B 1 102 ? -12.93 -15.172 2.109 1 75.38 102 PRO B N 1
ATOM 1671 C CA . PRO B 1 102 ? -13.594 -16.172 2.949 1 75.38 102 PRO B CA 1
ATOM 1672 C C . PRO B 1 102 ? -14.234 -17.297 2.135 1 75.38 102 PRO B C 1
ATOM 1674 O O . PRO B 1 102 ? -14.672 -17.078 1.003 1 75.38 102 PRO B O 1
ATOM 1677 N N . ALA B 1 103 ? -14.078 -18.531 2.725 1 71.12 103 ALA B N 1
ATOM 1678 C CA . ALA B 1 103 ? -14.68 -19.688 2.068 1 71.12 103 ALA B CA 1
ATOM 1679 C C . ALA B 1 103 ? -16.203 -19.516 1.968 1 71.12 103 ALA B C 1
ATOM 1681 O O . ALA B 1 103 ? -16.828 -18.953 2.859 1 71.12 103 ALA B O 1
ATOM 1682 N N . THR B 1 104 ? -16.75 -19.125 0.943 1 61.41 104 THR B N 1
ATOM 1683 C CA . THR B 1 104 ? -18.203 -19.078 0.82 1 61.41 104 THR B CA 1
ATOM 1684 C C . THR B 1 104 ? -18.844 -20.312 1.424 1 61.41 104 THR B C 1
ATOM 1686 O O . THR B 1 104 ? -18.406 -21.438 1.153 1 61.41 104 THR B O 1
ATOM 1689 N N . ALA B 1 105 ? -19.516 -20.234 2.654 1 57.03 105 ALA B N 1
ATOM 1690 C CA . ALA B 1 105 ? -20.328 -21.328 3.184 1 57.03 105 ALA B CA 1
ATOM 1691 C C . ALA B 1 105 ? -21.188 -21.938 2.088 1 57.03 105 ALA B C 1
ATOM 1693 O O . ALA B 1 105 ? -21.938 -21.234 1.409 1 57.03 105 ALA B O 1
ATOM 1694 N N . GLY B 1 106 ? -20.812 -22.891 1.44 1 41.91 106 GLY B N 1
ATOM 1695 C CA . GLY B 1 106 ? -21.781 -23.641 0.635 1 41.91 106 GLY B CA 1
ATOM 1696 C C . GLY B 1 106 ? -23.047 -24 1.395 1 41.91 106 GLY B C 1
ATOM 1697 O O . GLY B 1 106 ? -22.984 -24.328 2.582 1 41.91 106 GLY B O 1
ATOM 1698 N N . ASN B 1 107 ? -24.266 -23.312 1.069 1 42.81 107 ASN B N 1
ATOM 1699 C CA . ASN B 1 107 ? -25.562 -23.859 1.461 1 42.81 107 ASN B CA 1
ATOM 1700 C C . ASN B 1 107 ? -25.562 -25.375 1.442 1 42.81 107 ASN B C 1
ATOM 1702 O O . ASN B 1 107 ? -25.328 -26 0.399 1 42.81 107 ASN B O 1
ATOM 1706 N N . LYS B 1 108 ? -25.172 -26.094 2.475 1 31.97 108 LYS B N 1
ATOM 1707 C CA . LYS B 1 108 ? -25.75 -27.422 2.678 1 31.97 108 LYS B CA 1
ATOM 1708 C C . LYS B 1 108 ? -27.25 -27.344 2.891 1 31.97 108 LYS B C 1
ATOM 1710 O O . LYS B 1 108 ? -27.75 -26.469 3.602 1 31.97 108 LYS B O 1
#

pLDDT: mean 92.57, std 11.86, range [31.77, 98.69]

Foldseek 3Di:
DDADDLVLLVVQVPDQLSLLLLVVCVVPQKDFLQVSLVVVCVQDDPPCSVVSSVCCLPPRVVSCVVNPQWDADNVVRMIGGDDDDSNCVVSVPDDPCSHGPPDPPPDD/DDADDLVLLVVQVPDQLSLLLLVVCVVPQKDFLQVSLVVVCVQDDPPCSVVSSVCCLPPRVVSCVVNPQWDADNVVRMIGGDDDDSNCVVSVPDDPCSHGPDDPPPPD

Solvent-accessible surface area (backbone atoms only — not comparable to full-atom values): 12129 Å² total; per-residue (Å²): 132,71,73,61,52,68,42,52,38,30,48,56,50,36,30,55,67,48,37,37,52,52,51,51,32,67,73,57,38,60,53,35,52,67,57,52,30,53,57,54,42,74,60,46,64,84,91,42,53,67,59,46,40,50,44,40,65,71,47,53,46,56,52,35,31,75,44,52,44,26,50,67,41,79,88,81,32,38,37,34,50,35,90,49,70,71,47,48,53,54,60,71,65,49,60,63,63,66,48,46,54,73,78,73,78,71,88,126,132,70,74,61,49,69,43,53,38,30,48,57,52,36,29,53,66,48,38,36,51,52,52,51,32,69,74,57,37,59,52,36,54,67,58,50,31,53,56,51,43,74,59,47,64,84,91,41,54,68,60,47,39,49,43,40,67,72,46,51,46,54,51,34,32,75,46,52,42,27,48,67,39,79,89,81,32,36,34,34,50,34,90,49,70,71,46,48,53,54,61,72,66,49,60,62,65,66,48,45,54,72,78,73,78,70,87,124

Nearest PDB structures (foldseek):
  6lbs-assembly3_C  TM=6.234E-01  e=7.082E-01  Kluyveromyces lactis
  6lbs-assembly6_F  TM=6.947E-01  e=1.315E+00  Kluyveromyces lactis
  8s0f-assembly1_C  TM=6.085E-01  e=1.236E+00  Homo sapiens
  8s0f-assembly1_8  TM=4.715E-01  e=7.908E+00  Homo sapiens
  6lbs-assembly3_C  TM=6.232E-01  e=7.082E-01  Kluyveromyces lactis

InterPro domains:
  IPR036388 Winged helix-like DNA-binding domain superfamily [G3DSA:1.10.10.10] (3-98)
  IPR036390 Winged helix DNA-binding domain superfamily [SSF46785] (5-87)
  IPR055768 Domain of unknown function DUF7344 [PF24035] (11-80)

Sequence (216 aa):
MREPIMDECLQLLADGRRRRVIRSLQVEGETTVEDLTMRLLADGPENSREKIHTELHHTHLPKLQSYGIAEYDRDSGTVQYQSHDGLEQVLDSLPEQTIVPPATAGNKMREPIMDECLQLLADGRRRRVIRSLQVEGETTVEDLTMRLLADGPENSREKIHTELHHTHLPKLQSYGIAEYDRDSGTVQYQSHDGLEQVLDSLPEQTIVPPATAGNK

Secondary structure (DSSP, 8-state):
-PPPPHHHHHHHHSSHHHHHHHHHHHHHSEEEHHHHHHHHHHTS-TT-HHHHHHHIIIIIHHHHHHTTSEEEETTTTEEEE---HHHHHHHHHS-HHHHS--------/-PPPPHHHHHHHHSSHHHHHHHHHHHHHSEEEHHHHHHHHHHTS-TT-HHHHHHHIIIIIHHHHHHTTSEEEETTTTEEEE---HHHHHHHHHS-GGGTS--------